Protein AF-0000000085756081 (afdb_homodimer)

Organism: Holothuria leucospilota (NCBI:txid206669)

Secondary structure (DSSP, 8-state):
--EEEEEE-SSSS-EEEEEEETTEEEEEB--TT--HHHHHHHHHHTTEEEEEEEESS--S---S-EEEEEEE--S--SSGGGSEEEETT-S---TT-B-EEEEEEE---/--EEEEEE-SSSS-EEEEEEETTEEEEEB--TT--HHHHHHHHHHTTEEEEEEEESS-SS---S-EEEEEEE--S--SSGGGSEEEEGGGS---TT-B-EEEEEEE---

InterPro domains:
  IPR001190 SRCR domain [PF00530] (9-104)
  IPR001190 SRCR domain [PR00258] (4-20)
  IPR001190 SRCR domain [PR00258] (23-34)
  IPR001190 SRCR domain [PR00258] (39-49)
  IPR001190 SRCR domain [PR00258] (69-83)
  IPR001190 SRCR domain [PR00258] (92-104)
  IPR001190 SRCR domain [PS50287] (4-104)
  IPR001190 SRCR domain [SM00202] (4-104)
  IPR036772 SRCR-like domain superfamily [G3DSA:3.10.250.10] (1-108)
  IPR036772 SRCR-like domain superfamily [SSF56487] (3-106)

Solvent-accessible surface area (backbone atoms only — not comparable to full-atom values): 11139 Å² total; per-residue (Å²): 104,78,44,56,35,35,41,32,36,58,71,65,72,48,20,30,42,34,35,27,51,79,86,35,70,12,25,30,34,15,47,92,52,51,37,57,34,41,24,26,15,48,22,39,51,39,40,20,73,32,44,79,38,50,34,42,54,26,91,57,93,68,61,88,45,53,43,34,28,64,40,49,44,87,43,77,53,74,37,66,85,73,29,52,58,41,64,48,80,76,56,91,59,63,86,65,28,28,20,16,28,23,68,39,59,72,57,81,123,104,79,46,57,36,33,41,32,36,59,70,63,73,47,19,29,40,34,36,28,51,82,87,36,69,13,26,30,34,13,44,93,56,52,37,56,35,40,23,26,15,48,21,40,51,36,40,20,72,32,42,80,38,50,33,40,54,25,91,54,93,66,60,87,45,53,44,34,29,64,41,49,44,86,42,78,54,74,37,65,86,74,29,52,57,42,65,48,81,76,58,90,59,62,86,64,28,27,21,16,30,23,66,38,60,73,57,81,123

pLDDT: mean 87.46, std 11.76, range [46.91, 98.56]

Radius of gyration: 16.76 Å; Cα contacts (8 Å, |Δi|>4): 614; chains: 2; bounding box: 32×49×40 Å

Sequence (218 aa):
MQGIRLTTGTTGSSSLVEILYDNQWGTVCGDDEWDIEDARVVCHQLGYHNATNSYQNAPIQGPDFVSMSNVQCHGNETSISSCKHERFQEGNCPIENNAGVTCEGKVMHMQGIRLTTGTTGSSSLVEILYDNQWGTVCGDDEWDIEDARVVCHQLGYHNATNSYQNAPIQGPDFVSMSNVQCHGNETSISSCKHERFQEGNCPIENNAGVTCEGKVMH

Structure (mmCIF, N/CA/C/O backbone):
data_AF-0000000085756081-model_v1
#
loop_
_entity.id
_entity.type
_entity.pdbx_description
1 polymer 'Galectin-3-binding protein'
#
loop_
_atom_site.group_PDB
_atom_site.id
_atom_site.type_symbol
_atom_site.label_atom_id
_atom_site.label_alt_id
_atom_site.label_comp_id
_atom_site.label_asym_id
_atom_site.label_entity_id
_atom_site.label_seq_id
_atom_site.pdbx_PDB_ins_code
_atom_site.Cartn_x
_atom_site.Cartn_y
_atom_site.Cartn_z
_atom_site.occupancy
_atom_site.B_iso_or_equiv
_atom_site.auth_seq_id
_atom_site.auth_comp_id
_atom_site.auth_asym_id
_atom_site.auth_atom_id
_atom_site.pdbx_PDB_model_num
ATOM 1 N N . MET A 1 1 ? -15.523 12.875 -1.095 1 58.59 1 MET A N 1
ATOM 2 C CA . MET A 1 1 ? -15.242 11.773 -0.186 1 58.59 1 MET A CA 1
ATOM 3 C C . MET A 1 1 ? -13.75 11.703 0.137 1 58.59 1 MET A C 1
ATOM 5 O O . MET A 1 1 ? -12.906 11.961 -0.728 1 58.59 1 MET A O 1
ATOM 9 N N . GLN A 1 2 ? -13.359 11.75 1.405 1 79.88 2 GLN A N 1
ATOM 10 C CA . GLN A 1 2 ? -11.969 11.734 1.846 1 79.88 2 GLN A CA 1
ATOM 11 C C . GLN A 1 2 ? -11.547 10.344 2.293 1 79.88 2 GLN A C 1
ATOM 13 O O . GLN A 1 2 ? -12.32 9.625 2.934 1 79.88 2 GLN A O 1
ATOM 18 N N . GLY A 1 3 ? -10.602 9.891 1.671 1 90.25 3 GLY A N 1
ATOM 19 C CA . GLY A 1 3 ? -10.031 8.609 2.061 1 90.25 3 GLY A CA 1
ATOM 20 C C . GLY A 1 3 ? -8.539 8.688 2.355 1 90.25 3 GLY A C 1
ATOM 21 O O . GLY A 1 3 ? -7.902 9.703 2.078 1 90.25 3 GLY A O 1
ATOM 22 N N . ILE A 1 4 ? -8.094 7.762 3.064 1 94.25 4 ILE A N 1
ATOM 23 C CA . ILE A 1 4 ? -6.664 7.672 3.354 1 94.25 4 ILE A CA 1
ATOM 24 C C . ILE A 1 4 ? -6.188 6.234 3.152 1 94.25 4 ILE A C 1
ATOM 26 O O . ILE A 1 4 ? -6.918 5.285 3.447 1 94.25 4 ILE A O 1
ATOM 30 N N . ARG A 1 5 ? -4.945 6.125 2.643 1 94.12 5 ARG A N 1
ATOM 31 C CA . ARG A 1 5 ? -4.324 4.812 2.512 1 94.12 5 ARG A CA 1
ATOM 32 C C . ARG A 1 5 ? -2.803 4.914 2.562 1 94.12 5 ARG A C 1
ATOM 34 O O . ARG A 1 5 ? -2.246 6.008 2.438 1 94.12 5 ARG A O 1
ATOM 41 N N . LEU A 1 6 ? -2.242 3.75 2.855 1 93.94 6 LEU A N 1
ATOM 42 C CA . LEU A 1 6 ? -0.788 3.637 2.863 1 93.94 6 LEU A CA 1
ATOM 43 C C . LEU A 1 6 ? -0.311 2.707 1.751 1 93.94 6 LEU A C 1
ATOM 45 O O . LEU A 1 6 ? -0.896 1.644 1.531 1 93.94 6 LEU A O 1
ATOM 49 N N . THR A 1 7 ? 0.66 3.188 1.076 1 93.5 7 THR A N 1
ATOM 50 C CA . THR A 1 7 ? 1.305 2.344 0.077 1 93.5 7 THR A CA 1
ATOM 51 C C . THR A 1 7 ? 2.715 1.962 0.52 1 93.5 7 THR A C 1
ATOM 53 O O . THR A 1 7 ? 3.531 2.832 0.825 1 93.5 7 THR A O 1
ATOM 56 N N . THR A 1 8 ? 2.979 0.626 0.577 1 92.62 8 THR A N 1
ATOM 57 C CA . THR A 1 8 ? 4.25 0.076 1.034 1 92.62 8 THR A CA 1
ATOM 58 C C . THR A 1 8 ? 4.945 -0.686 -0.091 1 92.62 8 THR A C 1
ATOM 60 O O . THR A 1 8 ? 4.328 -1.521 -0.756 1 92.62 8 THR A O 1
ATOM 63 N N . GLY A 1 9 ? 6.203 -0.366 -0.306 1 90.75 9 GLY A N 1
ATOM 64 C CA . GLY A 1 9 ? 6.988 -1.026 -1.338 1 90.75 9 GLY A CA 1
ATOM 65 C C . GLY A 1 9 ? 8.094 -1.901 -0.778 1 90.75 9 GLY A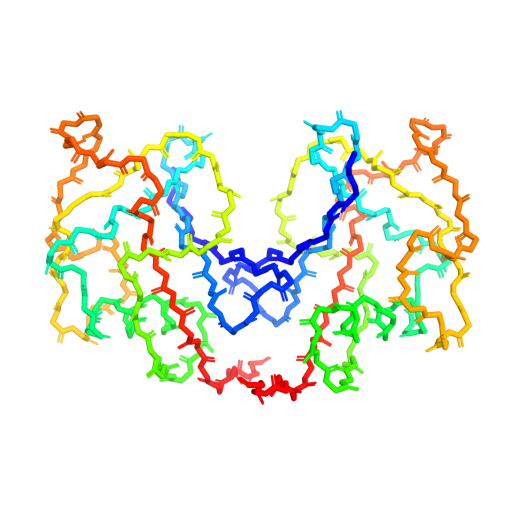 C 1
ATOM 66 O O . GLY A 1 9 ? 7.988 -2.408 0.34 1 90.75 9 GLY A O 1
ATOM 67 N N . THR A 1 10 ? 9.062 -2.162 -1.701 1 84.5 10 THR A N 1
ATOM 68 C CA . THR A 1 10 ? 10.109 -3.131 -1.383 1 84.5 10 THR A CA 1
ATOM 69 C C . THR A 1 10 ? 11.156 -2.51 -0.469 1 84.5 10 THR A C 1
ATOM 71 O O . THR A 1 10 ? 11.914 -3.225 0.196 1 84.5 10 THR A O 1
ATOM 74 N N . THR A 1 11 ? 11.195 -1.283 -0.565 1 71.56 11 THR A N 1
ATOM 75 C CA . THR A 1 11 ? 12.281 -0.658 0.181 1 71.56 11 THR A CA 1
ATOM 76 C C . THR A 1 11 ? 11.812 -0.248 1.575 1 71.56 11 THR A C 1
ATOM 78 O O . THR A 1 11 ? 11.047 0.705 1.723 1 71.56 11 THR A O 1
ATOM 81 N N . GLY A 1 12 ? 12.016 -1.112 2.568 1 64.44 12 GLY A N 1
ATOM 82 C CA . GLY A 1 12 ? 11.945 -0.688 3.957 1 64.44 12 GLY A CA 1
ATOM 83 C C . GLY A 1 12 ? 10.555 -0.792 4.547 1 64.44 12 GLY A C 1
ATOM 84 O O . GLY A 1 12 ? 9.719 -1.542 4.043 1 64.44 12 GLY A O 1
ATOM 85 N N . SER A 1 13 ? 10.367 -0.106 5.703 1 72.12 13 SER A N 1
ATOM 86 C CA . SER A 1 13 ? 9.148 -0.158 6.496 1 72.12 13 SER A CA 1
ATOM 87 C C . SER A 1 13 ? 8.336 1.124 6.348 1 72.12 13 SER A C 1
ATOM 89 O O . SER A 1 13 ? 7.293 1.281 6.984 1 72.12 13 SER A O 1
ATOM 91 N N . SER A 1 14 ? 8.883 1.92 5.418 1 86.56 14 SER A N 1
ATOM 92 C CA . SER A 1 14 ? 8.172 3.186 5.262 1 86.56 14 SER A CA 1
ATOM 93 C C . SER A 1 14 ? 7.008 3.051 4.281 1 86.56 14 SER A C 1
ATOM 95 O O . SER A 1 14 ? 7.141 2.396 3.244 1 86.56 14 SER A O 1
ATOM 97 N N . SER A 1 15 ? 5.969 3.602 4.645 1 93.44 15 SER A N 1
ATOM 98 C CA . SER A 1 15 ? 4.789 3.623 3.785 1 93.44 15 SER A CA 1
ATOM 99 C C . SER A 1 15 ? 4.477 5.039 3.314 1 93.44 15 SER A C 1
ATOM 101 O O . SER A 1 15 ? 4.555 5.988 4.094 1 93.44 15 SER A O 1
ATOM 103 N N . LEU A 1 16 ? 4.16 5.168 2.082 1 94.44 16 LEU A N 1
ATOM 104 C CA . LEU A 1 16 ? 3.691 6.43 1.519 1 94.44 16 LEU A CA 1
ATOM 105 C C . LEU A 1 16 ? 2.271 6.738 1.979 1 94.44 16 LEU A C 1
ATOM 107 O O . LEU A 1 16 ? 1.415 5.852 2 1 94.44 16 LEU A O 1
ATOM 111 N N . VAL A 1 17 ? 2.064 7.977 2.328 1 95.12 17 VAL A N 1
ATOM 112 C CA . VAL A 1 17 ? 0.731 8.398 2.746 1 95.12 17 VAL A CA 1
ATOM 113 C C . VAL A 1 17 ? -0.018 9 1.558 1 95.12 17 VAL A C 1
ATOM 115 O O . VAL A 1 17 ? 0.467 9.93 0.917 1 95.12 17 VAL A O 1
ATOM 118 N N . GLU A 1 18 ? -1.216 8.516 1.311 1 93.5 18 GLU A N 1
ATOM 119 C CA . GLU A 1 18 ? -2.053 9.055 0.24 1 93.5 18 GLU A CA 1
ATOM 120 C C . GLU A 1 18 ? -3.445 9.414 0.754 1 93.5 18 GLU A C 1
ATOM 122 O O . GLU A 1 18 ? -3.992 8.719 1.614 1 93.5 18 GLU A O 1
ATOM 127 N N . ILE A 1 19 ? -3.912 10.492 0.136 1 93.38 19 ILE A N 1
ATOM 128 C CA . ILE A 1 19 ? -5.227 10.984 0.522 1 93.38 19 ILE A CA 1
ATOM 129 C C . ILE A 1 19 ? -6.129 11.07 -0.707 1 93.38 19 ILE A C 1
ATOM 131 O O . ILE A 1 19 ? -5.691 11.492 -1.779 1 93.38 19 ILE A O 1
ATOM 135 N N . LEU A 1 20 ? -7.406 10.57 -0.496 1 91.25 20 LEU A N 1
ATOM 136 C CA . LEU A 1 20 ? -8.445 10.742 -1.509 1 91.25 20 LEU A CA 1
ATOM 137 C C . LEU A 1 20 ? -9.242 12.016 -1.261 1 91.25 20 LEU A C 1
ATOM 139 O O . LEU A 1 20 ? -9.844 12.18 -0.198 1 91.25 20 LEU A O 1
ATOM 143 N N . TYR A 1 21 ? -9.133 12.867 -2.184 1 84.31 21 TYR A N 1
ATOM 144 C CA . TYR A 1 21 ? -9.914 14.094 -2.135 1 84.31 21 TYR A CA 1
ATOM 145 C C . TYR A 1 21 ? -10.539 14.398 -3.49 1 84.31 21 TYR A C 1
ATOM 147 O O . TYR A 1 21 ? -9.844 14.461 -4.504 1 84.31 21 TYR A O 1
ATOM 155 N N . ASP A 1 22 ? -11.93 14.531 -3.484 1 84.5 22 ASP A N 1
ATOM 156 C CA . ASP A 1 22 ? -12.68 14.805 -4.707 1 84.5 22 ASP A CA 1
ATOM 157 C C . ASP A 1 22 ? -12.375 13.766 -5.781 1 84.5 22 ASP A C 1
ATOM 159 O O . ASP A 1 22 ? -12.008 14.109 -6.906 1 84.5 22 ASP A O 1
ATOM 163 N N . ASN A 1 23 ? -12.266 12.586 -5.363 1 86.88 23 ASN A N 1
ATOM 164 C CA . ASN A 1 23 ? -12.172 11.406 -6.219 1 86.88 23 ASN A CA 1
ATOM 165 C C . ASN A 1 23 ? -10.789 11.289 -6.848 1 86.88 23 ASN A C 1
ATOM 167 O O . ASN A 1 23 ? -10.633 10.656 -7.895 1 86.88 23 ASN A O 1
ATOM 171 N N . GLN A 1 24 ? -9.898 11.914 -6.32 1 85.62 24 GLN A N 1
ATOM 172 C CA . GLN A 1 24 ? -8.531 11.828 -6.812 1 85.62 24 GLN A CA 1
ATOM 173 C C . GLN A 1 24 ? -7.559 11.508 -5.684 1 85.62 24 GLN A C 1
ATOM 175 O O . GLN A 1 24 ? -7.582 12.148 -4.633 1 85.62 24 GLN A O 1
ATOM 180 N N . TRP A 1 25 ? -6.789 10.445 -5.961 1 90.12 25 TRP A N 1
ATOM 181 C CA . TRP A 1 25 ? -5.746 10.125 -4.988 1 90.12 25 TRP A CA 1
ATOM 182 C C . TRP A 1 25 ? -4.527 11.023 -5.18 1 90.12 25 TRP A C 1
ATOM 184 O O . TRP A 1 25 ? -4.109 11.281 -6.309 1 90.12 25 TRP A O 1
ATOM 194 N N . GLY A 1 26 ? -4.027 11.5 -4.09 1 89.69 26 GLY A N 1
ATOM 195 C CA . GLY A 1 26 ? -2.807 12.289 -4.082 1 89.69 26 GLY A CA 1
ATOM 196 C C . GLY A 1 26 ? -1.94 12.039 -2.861 1 89.69 26 GLY A C 1
ATOM 197 O O . GLY A 1 26 ? -2.355 11.344 -1.933 1 89.69 26 GLY A O 1
ATOM 198 N N . THR A 1 27 ? -0.709 12.648 -2.877 1 92.38 27 THR A N 1
ATOM 199 C CA . THR A 1 27 ? 0.237 12.438 -1.787 1 92.38 27 THR A CA 1
ATOM 200 C C . THR A 1 27 ? 0.165 13.578 -0.781 1 92.38 27 THR A C 1
ATOM 202 O O . THR A 1 27 ? -0.468 14.602 -1.043 1 92.38 27 THR A O 1
ATOM 205 N N . VAL A 1 28 ? 0.709 13.312 0.358 1 93.69 28 VAL A N 1
ATOM 206 C CA . VAL A 1 28 ? 0.97 14.352 1.346 1 93.69 28 VAL A CA 1
ATOM 207 C C . VAL A 1 28 ? 2.43 14.789 1.262 1 93.69 28 VAL A C 1
ATOM 209 O O . VAL A 1 28 ? 3.334 13.953 1.199 1 93.69 28 VAL A O 1
ATOM 212 N N . CYS A 1 29 ? 2.584 16.125 1.229 1 92.69 29 CYS A N 1
ATOM 213 C CA . CYS A 1 29 ? 3.947 16.625 1.112 1 92.69 29 CYS A CA 1
ATOM 214 C C . CYS A 1 29 ? 4.723 16.406 2.402 1 92.69 29 CYS A C 1
ATOM 216 O O . CYS A 1 29 ? 4.258 16.766 3.484 1 92.69 29 CYS A O 1
ATOM 218 N N . GLY A 1 30 ? 5.91 15.766 2.227 1 93.62 30 GLY A N 1
ATOM 219 C CA . GLY A 1 30 ? 6.816 15.609 3.355 1 93.62 30 GLY A CA 1
ATOM 220 C C . GLY A 1 30 ? 7.691 16.828 3.584 1 93.62 30 GLY A C 1
ATOM 221 O O . GLY A 1 30 ? 8.922 16.734 3.559 1 93.62 30 GLY A O 1
ATOM 222 N N . ASP A 1 31 ? 7.117 17.922 3.725 1 91.81 31 ASP A N 1
ATOM 223 C CA . ASP A 1 31 ? 7.863 19.156 3.939 1 91.81 31 ASP A CA 1
ATOM 224 C C . ASP A 1 31 ? 8.367 19.25 5.379 1 91.81 31 ASP A C 1
ATOM 226 O O . ASP A 1 31 ? 8.305 18.281 6.129 1 91.81 31 ASP A O 1
ATOM 230 N N . ASP A 1 32 ? 8.883 20.375 5.789 1 92.12 32 ASP A N 1
ATOM 231 C CA . ASP A 1 32 ? 9.555 20.547 7.074 1 92.12 32 ASP A CA 1
ATOM 232 C C . ASP A 1 32 ? 8.57 20.406 8.234 1 92.12 32 ASP A C 1
ATOM 234 O O . ASP A 1 32 ? 8.969 20.141 9.367 1 92.12 32 ASP A O 1
ATOM 238 N N . GLU A 1 33 ? 7.312 20.531 7.926 1 94.44 33 GLU A N 1
ATOM 239 C CA . GLU A 1 33 ? 6.312 20.484 8.984 1 94.44 33 GLU A CA 1
ATOM 240 C C . GLU A 1 33 ? 5.918 19.047 9.305 1 94.44 33 GLU A C 1
ATOM 242 O O . GLU A 1 33 ? 5.363 18.766 10.367 1 94.44 33 GLU A O 1
ATOM 247 N N . TRP A 1 34 ? 6.188 18.094 8.414 1 96.5 34 TRP A N 1
ATOM 248 C CA . TRP A 1 34 ? 5.805 16.703 8.625 1 96.5 34 TRP A CA 1
ATOM 249 C C . TRP A 1 34 ? 6.625 16.078 9.75 1 96.5 34 TRP A C 1
ATOM 251 O O . TRP A 1 34 ? 7.855 16.047 9.68 1 96.5 34 TRP A O 1
ATOM 261 N N . ASP A 1 35 ? 5.926 15.609 10.781 1 97.94 35 ASP A N 1
ATOM 262 C CA . ASP A 1 35 ? 6.629 15.047 11.93 1 97.94 35 ASP A CA 1
ATOM 263 C C . ASP A 1 35 ? 5.859 13.867 12.523 1 97.94 35 ASP A C 1
ATOM 265 O O . ASP A 1 35 ? 4.914 13.367 11.914 1 97.94 35 ASP A O 1
ATOM 269 N N . ILE A 1 36 ? 6.328 13.43 13.68 1 98.38 36 ILE A N 1
ATOM 270 C CA . ILE A 1 36 ? 5.836 12.188 14.266 1 98.38 36 ILE A CA 1
ATOM 271 C C . ILE A 1 36 ? 4.391 12.367 14.727 1 98.38 36 ILE A C 1
ATOM 273 O O . ILE A 1 36 ? 3.611 11.414 14.727 1 98.38 36 ILE A O 1
ATOM 277 N N . GLU A 1 37 ? 3.959 13.555 15.094 1 98.56 37 GLU A N 1
ATOM 278 C CA . GLU A 1 37 ? 2.572 13.789 15.492 1 98.56 37 GLU A CA 1
ATOM 279 C C . GLU A 1 37 ? 1.624 13.594 14.312 1 98.56 37 GLU A C 1
ATOM 281 O O . GLU A 1 37 ? 0.522 13.07 14.469 1 98.56 37 GLU A O 1
ATOM 286 N N . ASP A 1 38 ? 2.053 14.047 13.164 1 98.44 38 ASP A N 1
ATOM 287 C CA . ASP A 1 38 ? 1.276 13.82 11.945 1 98.44 38 ASP A CA 1
ATOM 288 C C . ASP A 1 38 ? 1.147 12.328 11.648 1 98.44 38 ASP A C 1
ATOM 290 O O . ASP A 1 38 ? 0.05 11.836 11.375 1 98.44 38 ASP A O 1
ATOM 294 N N . ALA A 1 39 ? 2.318 11.688 11.742 1 98 39 ALA A N 1
ATOM 295 C CA . ALA A 1 39 ? 2.342 10.242 11.492 1 98 39 ALA A CA 1
ATOM 296 C C . ALA A 1 39 ? 1.415 9.508 12.461 1 98 39 ALA A C 1
ATOM 298 O O . ALA A 1 39 ? 0.723 8.562 12.062 1 98 39 ALA A O 1
ATOM 299 N N . ARG A 1 40 ? 1.381 9.906 13.656 1 97.81 40 ARG A N 1
ATOM 300 C CA . ARG A 1 40 ? 0.538 9.266 14.664 1 97.81 40 ARG A CA 1
ATOM 301 C C . ARG A 1 40 ? -0.936 9.359 14.281 1 97.81 40 ARG A C 1
ATOM 303 O O . ARG A 1 40 ? -1.678 8.383 14.406 1 97.81 40 ARG A O 1
ATOM 310 N N . VAL A 1 41 ? -1.37 10.5 13.844 1 97.88 41 VAL A N 1
ATOM 311 C CA . VAL A 1 41 ? -2.762 10.68 13.445 1 97.88 41 VAL A CA 1
ATOM 312 C C . VAL A 1 41 ? -3.088 9.766 12.266 1 97.88 41 VAL A C 1
ATOM 314 O O . VAL A 1 41 ? -4.129 9.102 12.258 1 97.88 41 VAL A O 1
ATOM 317 N N . VAL A 1 42 ? -2.201 9.688 11.312 1 96.94 42 VAL A N 1
ATOM 318 C CA . VAL A 1 42 ? -2.395 8.828 10.141 1 96.94 42 VAL A CA 1
ATOM 319 C C . VAL A 1 42 ? -2.521 7.375 10.586 1 96.94 42 VAL A C 1
ATOM 321 O O . VAL A 1 42 ? -3.451 6.672 10.18 1 96.94 42 VAL A O 1
ATOM 324 N N . CYS A 1 43 ? -1.558 6.93 11.375 1 95.31 43 CYS A N 1
ATOM 325 C CA . CYS A 1 43 ? -1.548 5.535 11.812 1 95.31 43 CYS A CA 1
ATOM 326 C C . CYS A 1 43 ? -2.789 5.211 12.633 1 95.31 43 CYS A C 1
ATOM 328 O O . CYS A 1 43 ? -3.426 4.18 12.422 1 95.31 43 CYS A O 1
ATOM 330 N N . HIS A 1 44 ? -3.182 6.074 13.539 1 95.06 44 HIS A N 1
ATOM 331 C CA . HIS A 1 44 ? -4.406 5.863 14.305 1 95.06 44 HIS A CA 1
ATOM 332 C C . HIS A 1 44 ? -5.625 5.809 13.391 1 95.06 44 HIS A C 1
ATOM 334 O O . HIS A 1 44 ? -6.496 4.953 13.562 1 95.06 44 HIS A O 1
ATOM 340 N N . GLN A 1 45 ? -5.695 6.738 12.523 1 94.38 45 GLN A N 1
ATOM 341 C CA . GLN A 1 45 ? -6.812 6.809 11.594 1 94.38 45 GLN A CA 1
ATOM 342 C C . GLN A 1 45 ? -6.965 5.5 10.82 1 94.38 45 GLN A C 1
ATOM 344 O O . GLN A 1 45 ? -8.078 5.102 10.477 1 94.38 45 GLN A O 1
ATOM 349 N N . LEU A 1 46 ? -5.891 4.844 10.633 1 93.44 46 LEU A N 1
ATOM 350 C CA . LEU A 1 46 ? -5.898 3.621 9.836 1 93.44 46 LEU A CA 1
ATOM 351 C C . LEU A 1 46 ? -5.957 2.389 10.734 1 93.44 46 LEU A C 1
ATOM 353 O O . LEU A 1 46 ? -5.836 1.26 10.25 1 93.44 46 LEU A O 1
ATOM 357 N N . GLY A 1 47 ? -6.062 2.592 12.031 1 91.25 47 GLY A N 1
ATOM 358 C CA . GLY A 1 47 ? -6.348 1.483 12.93 1 91.25 47 GLY A CA 1
ATOM 359 C C . GLY A 1 47 ? -5.105 0.916 13.594 1 91.25 47 GLY A C 1
ATOM 360 O O . GLY A 1 47 ? -5.129 -0.204 14.109 1 91.25 47 GLY A O 1
ATOM 361 N N . TYR A 1 48 ? -4.059 1.578 13.531 1 91.19 48 TYR A N 1
ATOM 362 C CA . TYR A 1 48 ? -2.848 1.174 14.234 1 91.19 48 TYR A CA 1
ATOM 363 C C . TYR A 1 48 ? -2.758 1.853 15.594 1 91.19 48 TYR A C 1
ATOM 365 O O . TYR A 1 48 ? -3.328 2.928 15.805 1 91.19 48 TYR A O 1
ATOM 373 N N . HIS A 1 49 ? -2.025 1.233 16.438 1 92 49 HIS A N 1
ATOM 374 C CA . HIS A 1 49 ? -1.884 1.764 17.781 1 92 49 HIS A CA 1
ATOM 375 C C . HIS A 1 49 ? -1.001 3.008 17.797 1 92 49 HIS A C 1
ATOM 377 O O . HIS A 1 49 ? -1.24 3.936 18.578 1 92 49 HIS A O 1
ATOM 383 N N . ASN A 1 50 ? 0.032 2.863 17 1 94 50 ASN A N 1
ATOM 384 C CA . ASN A 1 50 ? 1.01 3.943 17.062 1 94 50 ASN A CA 1
ATOM 385 C C . ASN A 1 50 ? 1.818 4.051 15.781 1 94 50 ASN A C 1
ATOM 387 O O . ASN A 1 50 ? 1.791 3.143 14.945 1 94 50 ASN A O 1
ATOM 391 N N . ALA A 1 51 ? 2.48 5.223 15.617 1 95.38 51 ALA A N 1
ATOM 392 C CA . ALA A 1 51 ? 3.516 5.402 14.602 1 95.38 51 ALA A CA 1
ATOM 393 C C . ALA A 1 51 ? 4.91 5.297 15.219 1 95.38 51 ALA A C 1
ATOM 395 O O . ALA A 1 51 ? 5.16 5.824 16.297 1 95.38 51 ALA A O 1
ATOM 396 N N . THR A 1 52 ? 5.742 4.598 14.5 1 94.81 52 THR A N 1
ATOM 397 C CA . THR A 1 52 ? 7.105 4.488 15.016 1 94.81 52 THR A CA 1
ATOM 398 C C . THR A 1 52 ? 8.023 5.5 14.328 1 94.81 52 THR A C 1
ATOM 400 O O . THR A 1 52 ? 9.047 5.898 14.883 1 94.81 52 THR A O 1
ATOM 403 N N . ASN A 1 53 ? 7.699 5.859 13.141 1 95.44 53 ASN A N 1
ATOM 404 C CA . ASN A 1 53 ? 8.531 6.816 12.422 1 95.44 53 ASN A CA 1
ATOM 405 C C . ASN A 1 53 ? 7.703 7.668 11.461 1 95.44 53 ASN A C 1
ATOM 407 O O . ASN A 1 53 ? 6.621 7.258 11.039 1 95.44 53 ASN A O 1
ATOM 411 N N . SER A 1 54 ? 8.266 8.836 11.188 1 96.69 54 SER A N 1
ATOM 412 C CA . SER A 1 54 ? 7.824 9.703 10.109 1 96.69 54 SER A CA 1
ATOM 413 C C . SER A 1 54 ? 8.961 10 9.133 1 96.69 54 SER A C 1
ATOM 415 O O . SER A 1 54 ? 10.125 10.109 9.547 1 96.69 54 SER A O 1
ATOM 417 N N . TYR A 1 55 ? 8.57 10.125 7.832 1 93.88 55 TYR A N 1
ATOM 418 C CA . TYR A 1 55 ? 9.57 10.391 6.801 1 93.88 55 TYR A CA 1
ATOM 419 C C . TYR A 1 55 ? 9.156 11.57 5.934 1 93.88 55 TYR A C 1
ATOM 421 O O . TYR A 1 55 ? 8.008 11.664 5.504 1 93.88 55 TYR A O 1
ATOM 429 N N . GLN A 1 56 ? 10.109 12.445 5.656 1 93.12 56 GLN A N 1
ATOM 430 C CA . GLN A 1 56 ? 9.844 13.578 4.77 1 93.12 56 GLN A CA 1
ATOM 431 C C . GLN A 1 56 ? 10.164 13.227 3.32 1 93.12 56 GLN A C 1
ATOM 433 O O . GLN A 1 56 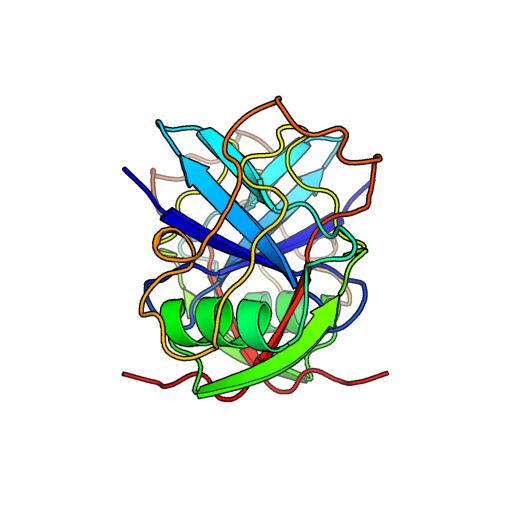? 9.93 14.023 2.414 1 93.12 56 GLN A O 1
ATOM 438 N N . ASN A 1 57 ? 10.656 12.023 3.107 1 89.5 57 ASN A N 1
ATOM 439 C CA . ASN A 1 57 ? 10.992 11.516 1.782 1 89.5 57 ASN A CA 1
ATOM 440 C C . ASN A 1 57 ? 10.734 10.008 1.682 1 89.5 57 ASN A C 1
ATOM 442 O O . ASN A 1 57 ? 11.68 9.219 1.634 1 89.5 57 ASN A O 1
ATOM 446 N N . ALA A 1 58 ? 9.492 9.68 1.507 1 85.75 58 ALA A N 1
ATOM 447 C CA . ALA A 1 58 ? 9.172 8.266 1.323 1 85.75 58 ALA A CA 1
ATOM 448 C C . ALA A 1 58 ? 9.656 7.766 -0.035 1 85.75 58 ALA A C 1
ATOM 450 O O . ALA A 1 58 ? 9.391 8.391 -1.064 1 85.75 58 ALA A O 1
ATOM 451 N N . PRO A 1 59 ? 10.352 6.707 -0.016 1 77.12 59 PRO A N 1
ATOM 452 C CA . PRO A 1 59 ? 10.945 6.207 -1.258 1 77.12 59 PRO A CA 1
ATOM 453 C C . PRO A 1 59 ? 9.945 5.434 -2.117 1 77.12 59 PRO A C 1
ATOM 455 O O . PRO A 1 59 ? 10.25 4.336 -2.59 1 77.12 59 PRO A O 1
ATOM 458 N N . ILE A 1 60 ? 8.781 5.684 -2.191 1 80.38 60 ILE A N 1
ATOM 459 C CA . ILE A 1 60 ? 7.781 5 -3 1 80.38 60 ILE A CA 1
ATOM 460 C C . ILE A 1 60 ? 7.141 5.984 -3.977 1 80.38 60 ILE A C 1
ATOM 462 O O . ILE A 1 60 ? 6.82 7.117 -3.604 1 80.38 60 ILE A O 1
ATOM 466 N N . GLN A 1 61 ? 7.113 5.555 -5.191 1 75.75 61 GLN A N 1
ATOM 467 C CA . GLN A 1 61 ? 6.473 6.41 -6.188 1 75.75 61 GLN A CA 1
ATOM 468 C C . GLN A 1 61 ? 4.953 6.371 -6.051 1 75.75 61 GLN A C 1
ATOM 470 O O . GLN A 1 61 ? 4.363 5.297 -5.918 1 75.75 61 GLN A O 1
ATOM 475 N N . GLY A 1 62 ? 4.367 7.453 -5.828 1 77.94 62 GLY A N 1
ATOM 476 C CA . GLY A 1 62 ? 2.924 7.613 -5.797 1 77.94 62 GLY A CA 1
ATOM 477 C C . GLY A 1 62 ? 2.4 8.547 -6.875 1 77.94 62 GLY A C 1
ATOM 478 O O . GLY A 1 62 ? 3.104 8.836 -7.844 1 77.94 62 GLY A O 1
ATOM 479 N N . PRO A 1 63 ? 1.132 8.742 -6.832 1 77.88 63 PRO A N 1
ATOM 480 C CA . PRO A 1 63 ? 0.588 9.688 -7.805 1 77.88 63 PRO A CA 1
ATOM 481 C C . PRO A 1 63 ? 1.352 11.016 -7.832 1 77.88 63 PRO A C 1
ATOM 483 O O . PRO A 1 63 ? 1.929 11.414 -6.816 1 77.88 63 PRO A O 1
ATOM 486 N N . ASP A 1 64 ? 1.328 11.672 -8.898 1 74.94 64 ASP A N 1
ATOM 487 C CA . ASP A 1 64 ? 2.059 12.922 -9.078 1 74.94 64 ASP A CA 1
ATOM 488 C C . ASP A 1 64 ? 1.368 14.07 -8.344 1 74.94 64 ASP A C 1
ATOM 490 O O . ASP A 1 64 ? 2.016 15.047 -7.969 1 74.94 64 ASP A O 1
ATOM 494 N N . PHE A 1 65 ? 0.157 13.914 -8.156 1 83.06 65 PHE A N 1
ATOM 495 C CA . PHE A 1 65 ? -0.623 14.977 -7.539 1 83.06 65 PHE A CA 1
ATOM 496 C C . PHE A 1 65 ? -0.405 15.008 -6.031 1 83.06 65 PHE A C 1
ATOM 498 O O . PHE A 1 65 ? -0.369 13.961 -5.383 1 83.06 65 PHE A O 1
ATOM 505 N N . VAL A 1 66 ? -0.15 16.297 -5.508 1 88.25 66 VAL A N 1
ATOM 506 C CA . VAL A 1 66 ? -0.018 16.484 -4.066 1 88.25 66 VAL A CA 1
ATOM 507 C 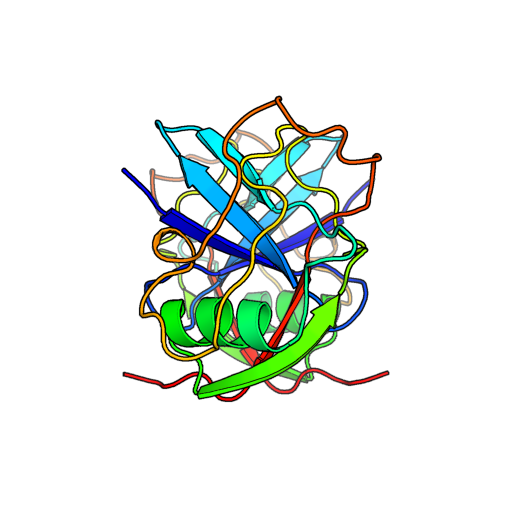C . VAL A 1 66 ? -1.337 17 -3.49 1 88.25 66 VAL A C 1
ATOM 509 O O . VAL A 1 66 ? -1.84 18.047 -3.902 1 88.25 66 VAL A O 1
ATOM 512 N N . SER A 1 67 ? -1.838 16.375 -2.545 1 89.56 67 SER A N 1
ATOM 513 C CA . SER A 1 67 ? -3.15 16.688 -1.994 1 89.56 67 SER A CA 1
ATOM 514 C C . SER A 1 67 ? -3.037 17.625 -0.803 1 89.56 67 SER A C 1
ATOM 516 O O . SER A 1 67 ? -3.912 18.469 -0.583 1 89.56 67 SER A O 1
ATOM 518 N N . MET A 1 68 ? -2.014 17.406 0.016 1 91.62 68 MET A N 1
ATOM 519 C CA . MET A 1 68 ? -1.875 18.188 1.24 1 91.62 68 MET A CA 1
ATOM 520 C C . MET A 1 68 ? -0.425 18.609 1.456 1 91.62 68 MET A C 1
ATOM 522 O O . MET A 1 68 ? 0.498 17.859 1.134 1 91.62 68 MET A O 1
ATOM 526 N N . SER A 1 69 ? -0.311 19.766 2.016 1 92.44 69 SER A N 1
ATOM 527 C CA . SER A 1 69 ? 0.993 20.266 2.426 1 92.44 69 SER A CA 1
ATOM 528 C C . SER A 1 69 ? 0.899 21.016 3.75 1 92.44 69 SER A C 1
ATOM 530 O O . SER A 1 69 ? -0.199 21.312 4.227 1 92.44 69 SER A O 1
ATOM 532 N N . ASN A 1 70 ? 2.113 21.203 4.34 1 93.38 70 ASN A N 1
ATOM 533 C CA . ASN A 1 70 ? 2.213 21.953 5.594 1 93.38 70 ASN A CA 1
ATOM 534 C C . ASN A 1 70 ? 1.263 21.391 6.648 1 93.38 70 ASN A C 1
ATOM 536 O O . ASN A 1 70 ? 0.529 22.141 7.289 1 93.38 70 ASN A O 1
ATOM 540 N N . VAL A 1 71 ? 1.218 20.109 6.691 1 95.44 71 VAL A N 1
ATOM 541 C CA . VAL A 1 71 ? 0.353 19.453 7.664 1 95.44 71 VAL A CA 1
ATOM 542 C C . VAL A 1 71 ? 0.956 19.562 9.062 1 95.44 71 VAL A C 1
ATOM 544 O O . VAL A 1 71 ? 2.148 19.328 9.25 1 95.44 71 VAL A O 1
ATOM 547 N N . GLN A 1 72 ? 0.144 19.969 9.969 1 97.81 72 GLN A N 1
ATOM 548 C CA . GLN A 1 72 ? 0.539 20.125 11.367 1 97.81 72 GLN A CA 1
ATOM 549 C C . GLN A 1 72 ? -0.528 19.562 12.305 1 97.81 72 GLN A C 1
ATOM 551 O O . GLN A 1 72 ? -1.505 20.25 12.617 1 97.81 72 GLN A O 1
ATOM 556 N N . CYS A 1 73 ? -0.27 18.422 12.766 1 98.5 73 CYS A N 1
ATOM 557 C CA . CYS A 1 73 ? -1.164 17.828 13.75 1 98.5 73 CYS A CA 1
ATOM 558 C C . CYS A 1 73 ? -0.607 17.984 15.156 1 98.5 73 CYS A C 1
ATOM 560 O O . CYS A 1 73 ? 0.599 18.156 15.336 1 98.5 73 CYS A O 1
ATOM 562 N N . HIS A 1 74 ? -1.417 17.812 16.141 1 97.44 74 HIS A N 1
ATOM 563 C CA . HIS A 1 74 ? -1.017 17.781 17.547 1 97.44 74 HIS A CA 1
ATOM 564 C C . HIS A 1 74 ? -0.875 16.344 18.031 1 97.44 74 HIS A C 1
ATOM 566 O O . HIS A 1 74 ? -0.331 16.109 19.109 1 97.44 74 HIS A O 1
ATOM 572 N N . GLY A 1 75 ? -1.393 15.477 17.328 1 96.25 75 GLY A N 1
ATOM 573 C CA . GLY A 1 75 ? -1.238 14.078 17.672 1 96.25 75 GLY A CA 1
ATOM 574 C C . GLY A 1 75 ? -2.514 13.453 18.203 1 96.25 75 GLY A C 1
ATOM 575 O O . GLY A 1 75 ? -2.623 12.227 18.297 1 96.25 75 GLY A O 1
ATOM 576 N N . ASN A 1 76 ? -3.584 14.273 18.484 1 95.12 76 ASN A N 1
ATOM 577 C CA . ASN A 1 76 ? -4.812 13.75 19.062 1 95.12 76 ASN A CA 1
ATOM 578 C C . ASN A 1 76 ? -5.996 13.891 18.125 1 95.12 76 ASN A C 1
ATOM 580 O O . ASN A 1 76 ? -7.125 13.547 18.469 1 95.12 76 ASN A O 1
ATOM 584 N N . GLU A 1 77 ? -5.793 14.375 16.938 1 97.44 77 GLU A N 1
ATOM 585 C CA . GLU A 1 77 ? -6.863 14.445 15.945 1 97.44 77 GLU A CA 1
ATOM 586 C C . GLU A 1 77 ? -7.305 13.055 15.508 1 97.44 77 GLU A C 1
ATOM 588 O O . GLU A 1 77 ? -6.523 12.102 15.562 1 97.44 77 GLU A O 1
ATOM 593 N N . THR A 1 78 ? -8.555 12.984 15 1 95.5 78 THR A N 1
ATOM 594 C CA . THR A 1 78 ? -9.109 11.695 14.602 1 95.5 78 THR A CA 1
ATOM 595 C C . THR A 1 78 ? -8.789 11.391 13.141 1 95.5 78 THR A C 1
ATOM 597 O O . THR A 1 78 ? -8.883 10.25 12.703 1 95.5 78 THR A O 1
ATOM 600 N N . SER A 1 79 ? -8.523 12.492 12.469 1 96.25 79 SER A N 1
ATOM 601 C CA . SER A 1 79 ? -8.219 12.352 11.047 1 96.25 79 SER A CA 1
ATOM 602 C C . SER A 1 79 ? -7.195 13.391 10.602 1 96.25 79 SER A C 1
ATOM 604 O O . SER A 1 79 ? -7.133 14.484 11.156 1 96.25 79 SER A O 1
ATOM 606 N N . ILE A 1 80 ? -6.43 13.031 9.57 1 96.38 80 ILE A N 1
ATOM 607 C CA . ILE A 1 80 ? -5.41 13.938 9.047 1 96.38 80 ILE A CA 1
ATOM 608 C C . ILE A 1 80 ? -6.074 15.18 8.453 1 96.38 80 ILE A C 1
ATOM 610 O O . ILE A 1 80 ? -5.496 16.266 8.477 1 96.38 80 ILE A O 1
ATOM 614 N N . SER A 1 81 ? -7.266 15.031 7.961 1 93.94 81 SER A N 1
ATOM 615 C CA . SER A 1 81 ? -7.973 16.156 7.352 1 93.94 81 SER A CA 1
ATOM 616 C C . SER A 1 81 ? -8.391 17.188 8.398 1 93.94 81 SER A C 1
ATOM 618 O O . SER A 1 81 ? -8.766 18.312 8.062 1 93.94 81 SER A O 1
ATOM 620 N N . SER A 1 82 ? -8.375 16.797 9.609 1 96.12 82 SER A N 1
ATOM 621 C CA . SER A 1 82 ? -8.727 17.688 10.703 1 96.12 82 SER A CA 1
ATOM 622 C C . SER A 1 82 ? -7.516 18.469 11.188 1 96.12 82 SER A C 1
ATOM 624 O O . SER A 1 82 ? -7.648 19.375 12.016 1 96.12 82 SER A O 1
ATOM 626 N N . CYS A 1 83 ? -6.406 18.125 10.727 1 97 83 CYS A N 1
ATOM 627 C CA . CYS A 1 83 ? -5.199 18.859 11.086 1 97 83 CYS A CA 1
ATOM 628 C C . CYS A 1 83 ? -5.047 20.125 10.234 1 97 83 CYS A C 1
ATOM 630 O O . CYS A 1 83 ? -5.59 20.188 9.133 1 97 83 CYS A O 1
ATOM 632 N N . LYS A 1 84 ? -4.309 21.109 10.812 1 96.38 84 LYS A N 1
ATOM 633 C CA . LYS A 1 84 ? -3.932 22.25 9.969 1 96.38 84 LYS A CA 1
ATOM 634 C C . LYS A 1 84 ? -3.172 21.781 8.727 1 96.38 84 LYS A C 1
ATOM 636 O O . LYS A 1 84 ? -2.281 20.938 8.82 1 96.38 84 LYS A O 1
ATOM 641 N N . HIS A 1 85 ? -3.609 22.25 7.664 1 94.12 85 HIS A N 1
ATOM 642 C CA . HIS A 1 85 ? -2.93 21.906 6.422 1 94.12 85 HIS A CA 1
ATOM 643 C C . HIS A 1 85 ? -3.293 22.875 5.305 1 94.12 85 HIS A C 1
ATOM 645 O O . HIS A 1 85 ? -4.227 23.672 5.453 1 94.12 85 HIS A O 1
ATOM 651 N N . GLU A 1 86 ? -2.451 22.828 4.293 1 90.56 86 GLU A N 1
ATOM 652 C CA . GLU A 1 86 ? -2.787 23.516 3.047 1 90.56 86 GLU A CA 1
ATOM 653 C C . GLU A 1 86 ? -3.234 22.516 1.979 1 90.56 86 GLU A C 1
ATOM 655 O O . GLU A 1 86 ? -2.682 21.422 1.877 1 90.56 86 GLU A O 1
ATOM 660 N N . ARG A 1 87 ? -4.332 22.875 1.47 1 79 87 ARG A N 1
ATOM 661 C CA . ARG A 1 87 ? -4.863 21.984 0.451 1 79 87 ARG A CA 1
ATOM 662 C C . ARG A 1 87 ? -4.305 22.312 -0.926 1 79 87 ARG A C 1
ATOM 664 O O . ARG A 1 87 ? -3.889 23.453 -1.171 1 79 87 ARG A O 1
ATOM 671 N N . PHE A 1 88 ? -4.422 21.578 -1.775 1 63.19 88 PHE A N 1
ATOM 672 C CA . PHE A 1 88 ? -4.305 21.625 -3.227 1 63.19 88 PHE A CA 1
ATOM 673 C C . PHE A 1 88 ? -3.064 22.406 -3.641 1 63.19 88 PHE A C 1
ATOM 675 O O . PHE A 1 88 ? -2.559 23.234 -2.873 1 63.19 88 PHE A O 1
ATOM 682 N N . GLN A 1 89 ? -2.416 22.156 -4.926 1 58.16 89 GLN A N 1
ATOM 683 C CA . GLN A 1 89 ? -1.392 22.719 -5.801 1 58.16 89 GLN A CA 1
ATOM 684 C C . GLN A 1 89 ? -0.733 23.938 -5.168 1 58.16 89 GLN A C 1
ATOM 686 O O . GLN A 1 89 ? 0.169 24.531 -5.758 1 58.16 89 GLN A O 1
ATOM 691 N N . GLU A 1 90 ? -1.318 24.375 -4.145 1 53.06 90 GLU A N 1
ATOM 692 C CA . GLU A 1 90 ? -0.703 25.656 -3.812 1 53.06 90 GLU A CA 1
ATOM 693 C C . GLU A 1 90 ? 0.607 25.469 -3.055 1 53.06 90 GLU A C 1
ATOM 695 O O . GLU A 1 90 ? 1.431 26.375 -2.98 1 53.06 90 GLU A O 1
ATOM 700 N N . GLY A 1 91 ? 1.165 24.328 -3.018 1 57.75 91 GLY A N 1
ATOM 701 C CA . GLY A 1 91 ? 2.443 24.219 -2.336 1 57.75 91 GLY A CA 1
ATOM 702 C C . GLY A 1 91 ? 3.459 23.391 -3.111 1 57.75 91 GLY A C 1
ATOM 703 O O . GLY A 1 91 ? 3.088 22.562 -3.941 1 57.75 91 GLY A O 1
ATOM 704 N N . ASN A 1 92 ? 4.555 24.141 -3.457 1 63.38 92 ASN A N 1
ATOM 705 C CA . ASN A 1 92 ? 5.758 23.609 -4.098 1 63.38 92 ASN A CA 1
ATOM 706 C C . ASN A 1 92 ? 6.301 22.391 -3.359 1 63.38 92 ASN A C 1
ATOM 708 O O . ASN A 1 92 ? 6.762 22.5 -2.223 1 63.38 92 ASN A O 1
ATOM 712 N N . CYS A 1 93 ? 5.555 21.172 -3.545 1 78.31 93 CYS A N 1
ATOM 713 C CA . CYS A 1 93 ? 6.258 20.016 -3.02 1 78.31 93 CYS A CA 1
ATOM 714 C C . CYS A 1 93 ? 7.301 19.516 -4.012 1 78.31 93 CYS A C 1
ATOM 716 O O . CYS A 1 93 ? 6.98 19.25 -5.172 1 78.31 93 CYS A O 1
ATOM 718 N N . PRO A 1 94 ? 8.625 19.781 -3.424 1 69.94 94 PRO A N 1
ATOM 719 C CA . PRO A 1 94 ? 9.609 19.203 -4.336 1 69.94 94 PRO A CA 1
ATOM 720 C C . PRO A 1 94 ? 9.305 17.75 -4.684 1 69.94 94 PRO A C 1
ATOM 722 O O . PRO A 1 94 ? 8.656 17.047 -3.902 1 69.94 94 PRO A O 1
ATOM 725 N N . ILE A 1 95 ? 9.734 17.297 -5.742 1 64 95 ILE A N 1
ATOM 726 C CA . ILE A 1 95 ? 9.555 15.945 -6.262 1 64 95 ILE A CA 1
ATOM 727 C C . ILE A 1 95 ? 10.188 14.938 -5.301 1 64 95 ILE A C 1
ATOM 729 O O . ILE A 1 95 ? 11.297 15.141 -4.816 1 64 95 ILE A O 1
ATOM 733 N N . GLU A 1 96 ? 9.555 14.031 -4.895 1 68.06 96 GLU A N 1
ATOM 734 C CA . GLU A 1 96 ? 10.008 12.883 -4.109 1 68.06 96 GLU A CA 1
ATOM 735 C C . GLU A 1 96 ? 9.922 13.172 -2.613 1 68.06 96 GLU A C 1
ATOM 737 O O . GLU A 1 96 ? 10.242 12.305 -1.793 1 68.06 96 GLU A O 1
ATOM 742 N N . ASN A 1 97 ? 9.555 14.383 -2.336 1 85.56 97 ASN A N 1
ATOM 743 C CA . ASN A 1 97 ? 9.383 14.664 -0.915 1 85.56 97 ASN A CA 1
ATOM 744 C C . ASN A 1 97 ? 7.988 14.281 -0.429 1 85.56 97 ASN A C 1
ATOM 746 O O . ASN A 1 97 ? 7.207 15.148 -0.032 1 85.56 97 ASN A O 1
ATOM 750 N N . ASN A 1 98 ? 7.754 13.047 -0.389 1 90.5 98 ASN A N 1
ATOM 751 C CA . ASN A 1 98 ? 6.453 12.547 0.042 1 90.5 98 ASN A CA 1
ATOM 752 C C . ASN A 1 98 ? 6.48 12.102 1.502 1 90.5 98 ASN A C 1
ATOM 754 O O . ASN A 1 98 ? 7.453 11.492 1.951 1 90.5 98 ASN A O 1
ATOM 758 N N . ALA A 1 99 ? 5.441 12.477 2.121 1 94.75 99 ALA A N 1
ATOM 759 C CA . ALA A 1 99 ? 5.309 12.07 3.518 1 94.75 99 ALA A CA 1
ATOM 760 C C . ALA A 1 99 ? 5.164 10.562 3.639 1 94.75 99 ALA A C 1
ATOM 762 O O . ALA A 1 99 ? 4.43 9.938 2.865 1 94.75 99 ALA A O 1
ATOM 763 N N . GLY A 1 100 ? 5.918 10.07 4.609 1 95.56 100 GLY A N 1
ATOM 764 C CA . GLY A 1 100 ? 5.855 8.648 4.914 1 95.56 100 GLY A CA 1
ATOM 765 C C . GLY A 1 100 ? 5.734 8.359 6.398 1 95.56 100 GLY A C 1
ATOM 766 O O . GLY A 1 100 ? 6.008 9.227 7.227 1 95.56 100 GLY A O 1
ATOM 767 N N . VAL A 1 101 ? 5.301 7.098 6.617 1 95.69 101 VAL A N 1
ATOM 768 C CA . VAL A 1 101 ? 5.121 6.68 8 1 95.69 101 VAL A CA 1
ATOM 769 C C . VAL A 1 101 ? 5.512 5.211 8.156 1 95.69 101 VAL A C 1
ATOM 771 O O . VAL A 1 101 ? 5.566 4.473 7.168 1 95.69 101 VAL A O 1
ATOM 774 N N . THR A 1 102 ? 5.863 4.879 9.359 1 93.38 102 THR A N 1
ATOM 775 C CA . THR A 1 102 ? 5.828 3.496 9.82 1 93.38 102 THR A CA 1
ATOM 776 C C . THR A 1 102 ? 4.848 3.338 10.977 1 93.38 102 THR A C 1
ATOM 778 O O . THR A 1 102 ? 4.957 4.035 11.984 1 93.38 102 THR A O 1
ATOM 781 N N . CYS A 1 103 ? 3.92 2.412 10.727 1 92.44 103 CYS A N 1
ATOM 782 C CA . CYS A 1 103 ? 2.914 2.172 11.758 1 92.44 103 CYS A CA 1
ATOM 783 C C . CYS A 1 103 ? 3.178 0.857 12.484 1 92.44 103 CYS A C 1
ATOM 785 O O . CYS A 1 103 ? 3.828 -0.037 11.938 1 92.44 103 CYS A O 1
ATOM 787 N N . GLU A 1 104 ? 2.678 0.865 13.727 1 88.94 104 GLU A N 1
ATOM 788 C CA . GLU A 1 104 ? 2.838 -0.367 14.492 1 88.94 104 GLU A CA 1
ATOM 789 C C . GLU A 1 104 ? 1.592 -0.669 15.32 1 88.94 104 GLU A C 1
ATOM 791 O O . GLU A 1 104 ? 0.894 0.248 15.758 1 88.94 104 GLU A O 1
ATOM 796 N N . GLY A 1 105 ? 1.431 -2.064 15.414 1 84.69 105 GLY A N 1
ATOM 797 C CA . GLY A 1 105 ? 0.355 -2.51 16.297 1 84.69 105 GLY A CA 1
ATOM 798 C C . GLY A 1 105 ? -1.015 -2.412 15.648 1 84.69 105 GLY A C 1
ATOM 799 O O . GLY A 1 105 ? -1.899 -1.723 16.156 1 84.69 105 GLY A O 1
ATOM 800 N N . LYS A 1 106 ? -1.119 -3.123 14.586 1 77.5 106 LYS A N 1
ATOM 801 C CA . LYS A 1 106 ? -2.445 -3.082 13.977 1 77.5 106 LYS A CA 1
ATOM 802 C C . LYS A 1 106 ? -3.504 -3.635 14.93 1 77.5 106 LYS A C 1
ATOM 804 O O . LYS A 1 106 ? -3.322 -4.703 15.516 1 77.5 106 LYS A O 1
ATOM 809 N N . VAL A 1 107 ? -4.461 -2.809 15.18 1 65.44 107 VAL A N 1
ATOM 810 C CA . VAL A 1 107 ? -5.512 -3.186 16.125 1 65.44 107 VAL A CA 1
ATOM 811 C C . VAL A 1 107 ? -6.512 -4.117 15.43 1 65.44 107 VAL A C 1
ATOM 813 O O . VAL A 1 107 ? -7.039 -3.789 14.367 1 65.44 107 VAL A O 1
ATOM 816 N N . MET A 1 108 ? -6.473 -5.266 15.609 1 56.19 108 MET A N 1
ATOM 817 C CA . MET A 1 108 ? -7.379 -6.262 15.047 1 56.19 108 MET A CA 1
ATOM 818 C C . MET A 1 108 ? -8.805 -6.039 15.539 1 56.19 108 MET A C 1
ATOM 820 O O . MET A 1 108 ? -9.047 -5.98 16.75 1 56.19 108 MET A O 1
ATOM 824 N N . HIS A 1 109 ? -9.531 -5.328 14.922 1 46.91 109 HIS A N 1
ATOM 825 C CA . HIS A 1 109 ? -10.906 -5.328 15.422 1 46.91 109 HIS A CA 1
ATOM 826 C C . HIS A 1 109 ? -11.656 -6.574 14.953 1 46.91 109 HIS A C 1
ATOM 828 O O . HIS A 1 109 ? -11.359 -7.125 13.891 1 46.91 109 HIS A O 1
ATOM 834 N N . MET B 1 1 ? 10.109 -2.992 -16.188 1 58.62 1 MET B N 1
ATOM 835 C CA . MET B 1 1 ? 10.492 -3.027 -14.773 1 58.62 1 MET B CA 1
ATOM 836 C C . MET B 1 1 ? 9.344 -3.533 -13.914 1 58.62 1 MET B C 1
ATOM 838 O O . MET B 1 1 ? 8.18 -3.213 -14.172 1 58.62 1 MET B O 1
ATOM 842 N N . GLN B 1 2 ? 9.531 -4.586 -13.125 1 80.12 2 GLN B N 1
ATOM 843 C CA . GLN B 1 2 ? 8.5 -5.191 -12.289 1 80.12 2 GLN B CA 1
ATOM 844 C C . GLN B 1 2 ? 8.617 -4.719 -10.844 1 80.12 2 GLN B C 1
ATOM 846 O O . GLN B 1 2 ? 9.727 -4.59 -10.312 1 80.12 2 GLN B O 1
ATOM 851 N N . GLY B 1 3 ? 7.625 -4.16 -10.422 1 90.5 3 GLY B N 1
ATOM 852 C CA . GLY B 1 3 ? 7.562 -3.754 -9.023 1 90.5 3 GLY B CA 1
ATOM 853 C C . GLY B 1 3 ? 6.375 -4.336 -8.289 1 90.5 3 GLY B C 1
ATOM 854 O O . GLY B 1 3 ? 5.477 -4.91 -8.898 1 90.5 3 GLY B O 1
ATOM 855 N N . ILE B 1 4 ? 6.473 -4.352 -7.035 1 94.25 4 ILE B N 1
ATOM 856 C CA . ILE B 1 4 ? 5.363 -4.812 -6.203 1 94.25 4 ILE B CA 1
ATOM 857 C C . ILE B 1 4 ? 5.164 -3.848 -5.035 1 94.25 4 ILE B C 1
ATOM 859 O O . ILE B 1 4 ? 6.133 -3.301 -4.5 1 94.25 4 ILE B O 1
ATOM 863 N N . ARG B 1 5 ? 3.9 -3.668 -4.66 1 94.12 5 ARG B N 1
ATOM 864 C CA . ARG B 1 5 ? 3.584 -2.865 -3.484 1 94.12 5 ARG B CA 1
ATOM 865 C C . ARG B 1 5 ? 2.252 -3.287 -2.875 1 94.12 5 ARG B C 1
ATOM 867 O O . ARG B 1 5 ? 1.473 -4.004 -3.508 1 94.12 5 ARG B O 1
ATOM 874 N N . LEU B 1 6 ? 2.119 -2.873 -1.637 1 94 6 LEU B N 1
ATOM 875 C CA . LEU B 1 6 ? 0.875 -3.115 -0.916 1 94 6 LEU B CA 1
ATOM 876 C C . LEU B 1 6 ? 0.169 -1.803 -0.593 1 94 6 LEU B C 1
ATOM 878 O O . LEU B 1 6 ? 0.809 -0.836 -0.172 1 94 6 LEU B O 1
ATOM 882 N N . THR B 1 7 ? -1.078 -1.811 -0.865 1 93.5 7 THR B N 1
ATOM 883 C CA . THR B 1 7 ? -1.9 -0.67 -0.477 1 93.5 7 THR B CA 1
ATOM 884 C C . THR B 1 7 ? -2.861 -1.054 0.645 1 93.5 7 THR B C 1
ATOM 886 O O . THR B 1 7 ? -3.627 -2.012 0.513 1 93.5 7 THR B O 1
ATOM 889 N N . THR B 1 8 ? -2.783 -0.3 1.78 1 92.69 8 THR B N 1
ATOM 890 C CA . THR B 1 8 ? -3.582 -0.561 2.973 1 92.69 8 THR B CA 1
ATOM 891 C C . THR B 1 8 ? -4.523 0.606 3.26 1 92.69 8 THR B C 1
ATOM 893 O O . THR B 1 8 ? -4.098 1.764 3.273 1 92.69 8 THR B O 1
ATOM 896 N N . GLY B 1 9 ? -5.789 0.302 3.455 1 90.75 9 GLY B N 1
ATOM 897 C CA . GLY B 1 9 ? -6.785 1.316 3.758 1 90.75 9 GLY B CA 1
ATOM 898 C C . GLY B 1 9 ? -7.324 1.222 5.172 1 90.75 9 GLY B C 1
ATOM 899 O O . GLY B 1 9 ? -6.641 0.723 6.07 1 90.75 9 GLY B O 1
ATOM 900 N N . THR B 1 10 ? -8.492 1.875 5.309 1 84.88 10 THR B N 1
ATOM 901 C CA . THR B 1 10 ? -9.062 2.027 6.641 1 84.88 10 THR B CA 1
ATOM 902 C C . THR B 1 10 ? -9.742 0.735 7.094 1 84.88 10 THR B C 1
ATOM 904 O O . THR B 1 10 ? -9.969 0.533 8.289 1 84.88 10 THR B O 1
ATOM 907 N N . THR B 1 11 ? -10.07 0.026 6.137 1 72.19 11 THR B N 1
ATOM 908 C CA . THR B 1 11 ? -10.852 -1.154 6.504 1 72.19 11 THR B CA 1
ATOM 909 C C . THR B 1 11 ? -9.93 -2.354 6.734 1 72.19 11 THR B C 1
ATOM 911 O O . THR B 1 11 ? -9.367 -2.9 5.785 1 72.19 11 THR B O 1
ATOM 914 N N . GLY B 1 12 ? -9.508 -2.586 7.973 1 64.75 12 GLY B N 1
ATOM 915 C CA . GLY B 1 12 ? -8.914 -3.854 8.375 1 64.75 12 GLY B CA 1
ATOM 916 C C . GLY B 1 12 ? -7.418 -3.912 8.141 1 64.75 12 GLY B C 1
ATOM 917 O O . GLY B 1 12 ? -6.766 -2.875 7.988 1 64.75 12 GLY B O 1
ATOM 918 N N . SER B 1 13 ? -6.879 -5.164 8.164 1 72.69 13 SER B N 1
ATOM 919 C CA . SER B 1 13 ? -5.449 -5.441 8.07 1 72.69 13 SER B CA 1
ATOM 920 C C . SER B 1 13 ? -5.078 -5.988 6.699 1 72.69 13 SER B C 1
ATOM 922 O O . SER B 1 13 ? -3.924 -6.348 6.457 1 72.69 13 SER B O 1
ATOM 924 N N . SER B 1 14 ? -6.109 -5.938 5.883 1 86.75 14 SER B N 1
ATOM 925 C CA . SER B 1 14 ? -5.832 -6.484 4.559 1 86.75 14 SER B CA 1
ATOM 926 C C . SER B 1 14 ? -5.215 -5.434 3.643 1 86.75 14 SER B C 1
ATOM 928 O O . SER B 1 14 ? -5.637 -4.277 3.648 1 86.75 14 SER B O 1
ATOM 930 N N . SER B 1 15 ? -4.258 -5.848 2.963 1 93.38 15 SER B N 1
ATOM 931 C CA . SER B 1 15 ? -3.605 -4.977 1.992 1 93.38 15 SER B CA 1
ATOM 932 C C . SER B 1 15 ? -3.832 -5.469 0.566 1 93.38 15 SER B C 1
ATOM 934 O O . SER B 1 15 ? -3.758 -6.668 0.298 1 93.38 15 SER B O 1
ATOM 936 N N . LEU B 1 16 ? -4.125 -4.559 -0.298 1 94.38 16 LEU B N 1
ATOM 937 C CA . LEU B 1 16 ? -4.227 -4.852 -1.725 1 94.38 16 LEU B CA 1
ATOM 938 C C . LEU B 1 16 ? -2.848 -5.086 -2.33 1 94.38 16 LEU B C 1
ATOM 940 O O . LEU B 1 16 ? -1.902 -4.352 -2.037 1 94.38 16 LEU B O 1
ATOM 944 N N . VAL B 1 17 ? -2.771 -6.098 -3.172 1 95.12 17 VAL B N 1
ATOM 945 C CA . VAL B 1 17 ? -1.512 -6.391 -3.846 1 95.12 17 VAL B CA 1
ATOM 946 C C . VAL B 1 17 ? -1.498 -5.734 -5.223 1 95.12 17 VAL B C 1
ATOM 948 O O . VAL B 1 17 ? -2.4 -5.957 -6.035 1 95.12 17 VAL B O 1
ATOM 951 N N . GLU B 1 18 ? -0.464 -4.996 -5.52 1 93.44 18 GLU B N 1
ATOM 952 C CA . GLU B 1 18 ? -0.313 -4.367 -6.828 1 93.44 18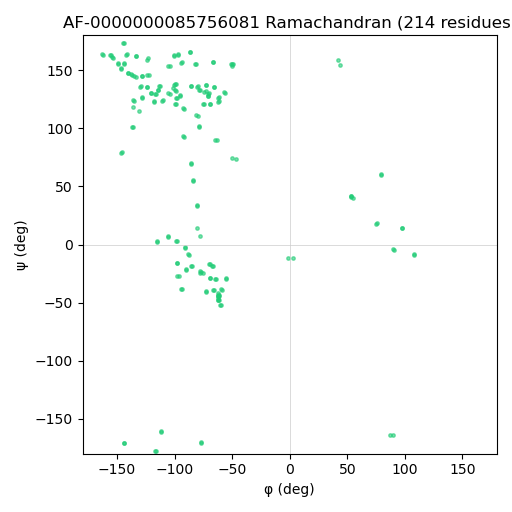 GLU B CA 1
ATOM 953 C C . GLU B 1 18 ? 1.051 -4.68 -7.438 1 93.44 18 GLU B C 1
ATOM 955 O O . GLU B 1 18 ? 2.055 -4.742 -6.723 1 93.44 18 GLU B O 1
ATOM 960 N N . ILE B 1 19 ? 0.977 -4.809 -8.734 1 93.38 19 ILE B N 1
ATOM 961 C CA . ILE B 1 19 ? 2.188 -5.133 -9.484 1 93.38 19 ILE B CA 1
ATOM 962 C C . ILE B 1 19 ? 2.426 -4.078 -10.562 1 93.38 19 ILE B C 1
ATOM 964 O O . ILE B 1 19 ? 1.487 -3.646 -11.234 1 93.38 19 ILE B O 1
ATOM 968 N N . LEU B 1 20 ? 3.725 -3.668 -10.648 1 91.31 20 LEU B N 1
ATOM 969 C CA . LEU B 1 20 ? 4.152 -2.803 -11.742 1 91.31 20 LEU B CA 1
ATOM 970 C C . LEU B 1 20 ? 4.691 -3.629 -12.906 1 91.31 20 LEU B C 1
ATOM 972 O O . LEU B 1 20 ? 5.652 -4.387 -12.75 1 91.31 20 LEU B O 1
ATOM 976 N N . TYR B 1 21 ? 4.023 -3.494 -13.945 1 84.44 21 TYR B N 1
ATOM 977 C CA . TYR B 1 21 ? 4.473 -4.145 -15.172 1 84.44 21 TYR B CA 1
ATOM 978 C C . TYR B 1 21 ? 4.363 -3.199 -16.359 1 84.44 21 TYR B C 1
ATOM 980 O O . TYR B 1 21 ? 3.295 -2.643 -16.625 1 84.44 21 TYR B O 1
ATOM 988 N N . ASP B 1 22 ? 5.535 -3.008 -17.078 1 84.81 22 ASP B N 1
ATOM 989 C CA . ASP B 1 22 ? 5.598 -2.115 -18.234 1 84.81 22 ASP B CA 1
ATOM 990 C C . ASP B 1 22 ? 5.082 -0.722 -17.875 1 84.81 22 ASP B C 1
ATOM 992 O O . ASP B 1 22 ? 4.195 -0.192 -18.547 1 84.81 22 ASP B O 1
ATOM 996 N N . ASN B 1 23 ? 5.441 -0.289 -16.734 1 87.12 23 ASN B N 1
ATOM 997 C CA . ASN B 1 23 ? 5.234 1.074 -16.266 1 87.12 23 ASN B CA 1
ATOM 998 C C . ASN B 1 23 ? 3.775 1.323 -15.891 1 87.12 23 ASN B C 1
ATOM 1000 O O . ASN B 1 23 ? 3.314 2.467 -15.898 1 87.12 23 ASN B O 1
ATOM 1004 N N . GLN B 1 24 ? 3.088 0.325 -15.703 1 85.69 24 GLN B N 1
ATOM 1005 C CA . GLN B 1 24 ? 1.691 0.451 -15.305 1 85.69 24 GLN B CA 1
ATOM 1006 C C . GLN B 1 24 ? 1.399 -0.388 -14.062 1 85.69 24 GLN B C 1
ATOM 1008 O O . GLN B 1 24 ? 1.731 -1.575 -14.016 1 85.69 24 GLN B O 1
ATOM 1013 N N . TRP B 1 25 ? 0.852 0.314 -13.078 1 90.12 25 TRP B N 1
ATOM 1014 C CA . TRP B 1 25 ? 0.432 -0.422 -11.891 1 90.12 25 TRP B CA 1
ATOM 1015 C C . TRP B 1 25 ? -0.908 -1.111 -12.125 1 90.12 25 TRP B C 1
ATOM 1017 O O . TRP B 1 25 ? -1.823 -0.524 -12.711 1 90.12 25 TRP B O 1
ATOM 1027 N N . GLY B 1 26 ? -0.982 -2.309 -11.695 1 89.75 26 GLY B N 1
ATOM 1028 C CA . GLY B 1 26 ? -2.215 -3.08 -11.75 1 89.75 26 GLY B CA 1
ATOM 1029 C C . GLY B 1 26 ? -2.393 -4.004 -10.562 1 89.75 26 GLY B C 1
ATOM 1030 O O . GLY B 1 26 ? -1.478 -4.16 -9.75 1 89.75 26 GLY B O 1
ATOM 1031 N N . THR B 1 27 ? -3.598 -4.652 -10.484 1 92.38 27 THR B N 1
ATOM 1032 C CA . THR B 1 27 ? -3.91 -5.527 -9.367 1 92.38 27 THR B CA 1
ATOM 1033 C C . THR B 1 27 ? -3.65 -6.984 -9.727 1 92.38 27 THR B C 1
ATOM 1035 O O . THR B 1 27 ? -3.418 -7.309 -10.891 1 92.38 27 THR B O 1
ATOM 1038 N N . VAL B 1 28 ? -3.586 -7.758 -8.703 1 93.75 28 VAL B N 1
ATOM 1039 C CA . VAL B 1 28 ? -3.607 -9.211 -8.859 1 93.75 28 VAL B CA 1
ATOM 1040 C C . VAL B 1 28 ? -5.016 -9.734 -8.586 1 93.75 28 VAL B C 1
ATOM 1042 O O . VAL B 1 28 ? -5.652 -9.352 -7.605 1 93.75 28 VAL B O 1
ATOM 1045 N N . CYS B 1 29 ? -5.441 -10.602 -9.531 1 92.75 29 CYS B N 1
ATOM 1046 C CA . CYS B 1 29 ? -6.789 -11.125 -9.367 1 92.75 29 CYS B CA 1
ATOM 1047 C C . CYS B 1 29 ? -6.859 -12.102 -8.195 1 92.75 29 CYS B C 1
ATOM 1049 O O . CYS B 1 29 ? -6.055 -13.031 -8.102 1 92.75 29 CYS B O 1
ATOM 1051 N N . GLY B 1 30 ? -7.84 -11.812 -7.297 1 93.69 30 GLY B N 1
ATOM 1052 C CA . GLY B 1 30 ? -8.109 -12.742 -6.211 1 93.69 30 GLY B CA 1
ATOM 1053 C C . GLY B 1 30 ? -9.031 -13.875 -6.609 1 93.69 30 GLY B C 1
ATOM 1054 O O . GLY B 1 30 ? -10.094 -14.055 -6.02 1 93.69 30 GLY B O 1
ATOM 1055 N N . ASP B 1 31 ? -8.695 -14.562 -7.59 1 91.94 31 ASP B N 1
ATOM 1056 C CA . ASP B 1 31 ? -9.516 -15.672 -8.07 1 91.94 31 ASP B CA 1
ATOM 1057 C C . ASP B 1 31 ? -9.352 -16.906 -7.18 1 91.94 31 ASP B C 1
ATOM 1059 O O . ASP B 1 31 ? -8.773 -16.828 -6.098 1 91.94 31 ASP B O 1
ATOM 1063 N N . ASP B 1 32 ? -9.875 -18.031 -7.582 1 92.19 32 ASP B N 1
ATOM 1064 C CA . ASP B 1 32 ? -9.945 -19.234 -6.758 1 92.19 32 ASP B CA 1
ATOM 1065 C C . ASP B 1 32 ? -8.547 -19.781 -6.484 1 92.19 32 ASP B C 1
ATOM 1067 O O . ASP B 1 32 ? -8.352 -20.547 -5.531 1 92.19 32 ASP B O 1
ATOM 1071 N N . GLU B 1 33 ? -7.609 -19.375 -7.273 1 94.38 33 GLU B N 1
ATOM 1072 C CA . GLU B 1 33 ? -6.258 -19.922 -7.125 1 94.38 33 GLU B CA 1
ATOM 1073 C C . GLU B 1 33 ? -5.469 -19.141 -6.07 1 94.38 33 GLU B C 1
ATOM 1075 O O . GLU B 1 33 ? -4.465 -19.641 -5.555 1 94.38 33 GLU B O 1
ATOM 1080 N N . TRP B 1 34 ? -5.883 -17.938 -5.715 1 96.5 34 TRP B N 1
ATOM 1081 C CA . TRP B 1 34 ? -5.156 -17.125 -4.746 1 96.5 34 TRP B CA 1
ATOM 1082 C C . TRP B 1 34 ? -5.25 -17.734 -3.348 1 96.5 34 TRP B C 1
ATOM 1084 O O . TRP B 1 34 ? -6.348 -17.906 -2.812 1 96.5 34 TRP B O 1
ATOM 1094 N N . ASP B 1 35 ? -4.082 -18.047 -2.775 1 97.94 35 ASP B N 1
ATOM 1095 C CA . ASP B 1 35 ? -4.082 -18.688 -1.462 1 97.94 35 ASP B CA 1
ATOM 1096 C C . ASP B 1 35 ? -2.9 -18.203 -0.621 1 97.94 35 ASP B C 1
ATOM 1098 O O . ASP B 1 35 ? -2.232 -17.234 -0.973 1 97.94 35 ASP B O 1
ATOM 1102 N N . ILE B 1 36 ? -2.709 -18.875 0.51 1 98.38 36 ILE B N 1
ATOM 1103 C CA . ILE B 1 36 ? -1.765 -18.406 1.518 1 98.38 36 ILE B CA 1
ATOM 1104 C C . ILE B 1 36 ? -0.337 -18.547 0.996 1 98.38 36 ILE B C 1
ATOM 1106 O O . ILE B 1 36 ? 0.55 -17.781 1.365 1 98.38 36 ILE B O 1
ATOM 1110 N N . GLU B 1 37 ? -0.048 -19.5 0.119 1 98.56 37 GLU B N 1
ATOM 1111 C CA . GLU B 1 37 ? 1.288 -19.641 -0.451 1 98.56 37 GLU B CA 1
ATOM 1112 C C . GLU B 1 37 ? 1.644 -18.453 -1.333 1 98.56 37 GLU B C 1
ATOM 1114 O O . GLU B 1 37 ? 2.789 -18 -1.337 1 98.56 37 GLU B O 1
ATOM 1119 N N . ASP B 1 38 ? 0.664 -17.984 -2.078 1 98.44 38 ASP B N 1
ATOM 1120 C CA . ASP B 1 38 ? 0.861 -16.781 -2.875 1 98.44 38 ASP B CA 1
ATOM 1121 C C . ASP B 1 38 ? 1.162 -15.578 -1.983 1 98.44 38 ASP B C 1
ATOM 1123 O O . ASP B 1 38 ? 2.104 -14.828 -2.242 1 98.44 38 ASP B O 1
ATOM 1127 N N . ALA B 1 39 ? 0.324 -15.492 -0.933 1 97.94 39 ALA B N 1
ATOM 1128 C CA . ALA B 1 39 ? 0.501 -14.391 0.012 1 97.94 39 ALA B CA 1
ATOM 1129 C C . ALA B 1 39 ? 1.888 -14.438 0.649 1 97.94 39 ALA B C 1
ATOM 1131 O O . ALA B 1 39 ? 2.521 -13.391 0.842 1 97.94 39 ALA B O 1
ATOM 1132 N N . ARG B 1 40 ? 2.363 -15.562 0.936 1 97.75 40 ARG B N 1
ATOM 1133 C CA . ARG B 1 40 ? 3.676 -15.719 1.559 1 97.75 40 ARG B CA 1
ATOM 1134 C C . ARG B 1 40 ? 4.777 -15.188 0.649 1 97.75 40 ARG B C 1
ATOM 1136 O O . ARG B 1 40 ? 5.691 -14.5 1.11 1 97.75 40 ARG B O 1
ATOM 1143 N N . VAL B 1 41 ? 4.715 -15.5 -0.586 1 97.88 41 VAL B N 1
ATOM 1144 C CA . VAL B 1 41 ? 5.719 -15.031 -1.533 1 97.88 41 VAL B CA 1
ATOM 1145 C C . VAL B 1 41 ? 5.688 -13.508 -1.605 1 97.88 41 VAL B C 1
ATOM 1147 O 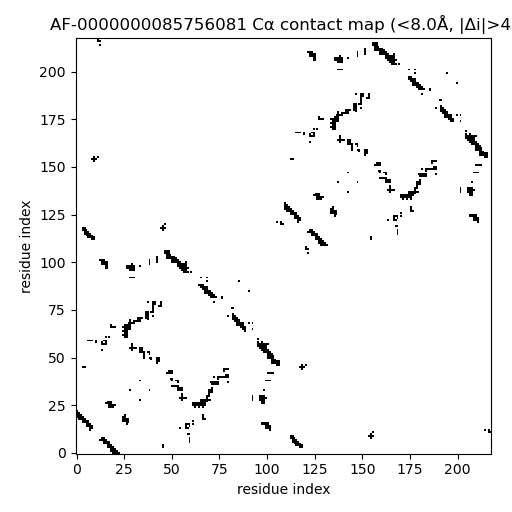O . VAL B 1 41 ? 6.734 -12.852 -1.58 1 97.88 41 VAL B O 1
ATOM 1150 N N . VAL B 1 42 ? 4.512 -12.938 -1.669 1 96.94 42 VAL B N 1
ATOM 1151 C CA . VAL B 1 42 ? 4.355 -11.484 -1.727 1 96.94 42 VAL B CA 1
ATOM 1152 C C . VAL B 1 42 ? 4.973 -10.852 -0.482 1 96.94 42 VAL B C 1
ATOM 1154 O O . VAL B 1 42 ? 5.758 -9.906 -0.583 1 96.94 42 VAL B O 1
ATOM 1157 N N . CYS B 1 43 ? 4.566 -11.359 0.703 1 95.31 43 CYS B N 1
ATOM 1158 C CA . CYS B 1 43 ? 5.043 -10.789 1.959 1 95.31 43 CYS B CA 1
ATOM 1159 C C . CYS B 1 43 ? 6.555 -10.93 2.084 1 95.31 43 CYS B C 1
ATOM 1161 O O . CYS B 1 43 ? 7.242 -9.977 2.463 1 95.31 43 CYS B O 1
ATOM 1163 N N . HIS B 1 44 ? 7.117 -12.055 1.717 1 94.94 44 HIS B N 1
ATOM 1164 C CA . HIS B 1 44 ? 8.57 -12.234 1.735 1 94.94 44 HIS B CA 1
ATOM 1165 C C . HIS B 1 44 ? 9.25 -11.266 0.775 1 94.94 44 HIS B C 1
ATOM 1167 O O . HIS B 1 44 ? 10.273 -10.664 1.116 1 94.94 44 HIS B O 1
ATOM 1173 N N . GLN B 1 45 ? 8.727 -11.211 -0.377 1 94.25 45 GLN B N 1
ATOM 1174 C CA . GLN B 1 45 ? 9.289 -10.328 -1.396 1 94.25 45 GLN B CA 1
ATOM 1175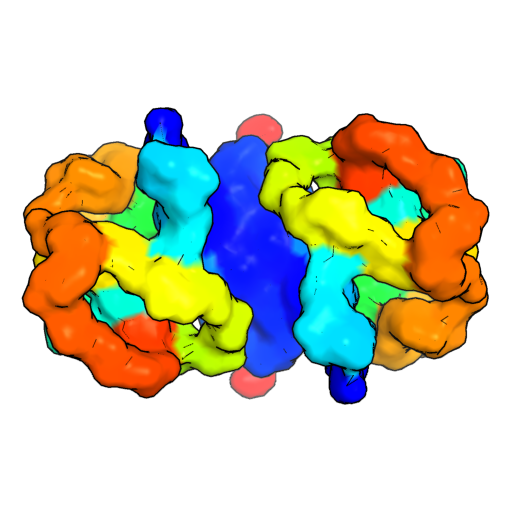 C C . GLN B 1 45 ? 9.359 -8.883 -0.896 1 94.25 45 GLN B C 1
ATOM 1177 O O . GLN B 1 45 ? 10.266 -8.141 -1.268 1 94.25 45 GLN B O 1
ATOM 1182 N N . LEU B 1 46 ? 8.484 -8.555 -0.043 1 93.25 46 LEU B N 1
ATOM 1183 C CA . LEU B 1 46 ? 8.398 -7.184 0.447 1 93.25 46 LEU B CA 1
ATOM 1184 C C . LEU B 1 46 ? 9.102 -7.047 1.793 1 93.25 46 LEU B C 1
ATOM 1186 O O . LEU B 1 46 ? 9.031 -5.996 2.434 1 93.25 46 LEU B O 1
ATOM 1190 N N . GLY B 1 47 ? 9.719 -8.109 2.268 1 91.12 47 GLY B N 1
ATOM 1191 C CA . GLY B 1 47 ? 10.602 -8.008 3.424 1 91.12 47 GLY B CA 1
ATOM 1192 C C . GLY B 1 47 ? 9.922 -8.398 4.723 1 91.12 47 GLY B C 1
ATOM 1193 O O . GLY B 1 47 ? 10.398 -8.047 5.805 1 91.12 47 GLY B O 1
ATOM 1194 N N . TYR B 1 48 ? 8.836 -8.992 4.664 1 91.06 48 TYR B N 1
ATOM 1195 C CA . TYR B 1 48 ? 8.172 -9.508 5.852 1 91.06 48 TYR B CA 1
ATOM 1196 C C . TYR B 1 48 ? 8.531 -10.977 6.086 1 91.06 48 TYR B C 1
ATOM 1198 O O . TYR B 1 48 ? 8.883 -11.688 5.145 1 91.06 48 TYR B O 1
ATOM 1206 N N . HIS B 1 49 ? 8.398 -11.352 7.293 1 92 49 HIS B N 1
ATOM 1207 C CA . HIS B 1 49 ? 8.75 -12.719 7.656 1 92 49 HIS B CA 1
ATOM 1208 C C . HIS B 1 49 ? 7.715 -13.711 7.133 1 92 49 HIS B C 1
ATOM 1210 O O . HIS B 1 49 ? 8.062 -14.828 6.75 1 92 49 HIS B O 1
ATOM 1216 N N . ASN B 1 50 ? 6.504 -13.242 7.27 1 93.94 50 ASN B N 1
ATOM 1217 C CA . ASN B 1 50 ? 5.445 -14.195 6.938 1 93.94 50 ASN B CA 1
ATOM 1218 C C . ASN B 1 50 ? 4.156 -13.477 6.547 1 93.94 50 ASN B C 1
ATOM 1220 O O . ASN B 1 50 ? 4.016 -12.273 6.77 1 93.94 50 ASN B O 1
ATOM 1224 N N . ALA B 1 51 ? 3.236 -14.258 5.883 1 95.31 51 ALA B N 1
ATOM 1225 C CA . ALA B 1 51 ? 1.852 -13.844 5.676 1 95.31 51 ALA B CA 1
ATOM 1226 C C . ALA B 1 51 ? 0.919 -14.523 6.676 1 95.31 51 ALA B C 1
ATOM 1228 O O . ALA B 1 51 ? 1.053 -15.719 6.941 1 95.31 51 ALA B O 1
ATOM 1229 N N . THR B 1 52 ? 0.034 -13.695 7.223 1 94.94 52 THR B N 1
ATOM 1230 C CA . THR B 1 52 ? -0.913 -14.289 8.156 1 94.94 52 THR B CA 1
ATOM 1231 C C . THR B 1 52 ? -2.227 -14.625 7.453 1 94.94 52 THR B C 1
ATOM 1233 O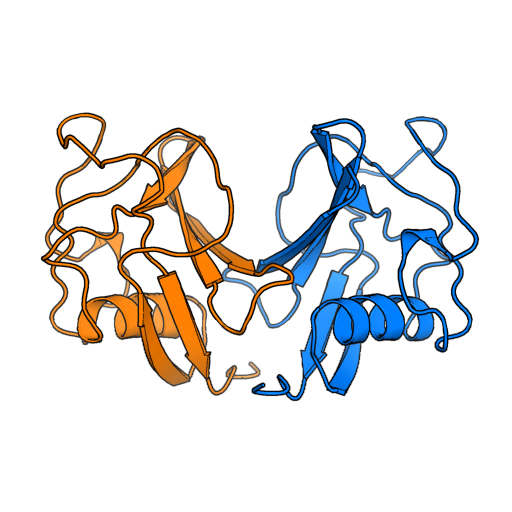 O . THR B 1 52 ? -2.955 -15.523 7.883 1 94.94 52 THR B O 1
ATOM 1236 N N . ASN B 1 53 ? -2.555 -13.922 6.418 1 95.44 53 ASN B N 1
ATOM 1237 C CA . ASN B 1 53 ? -3.797 -14.18 5.699 1 95.44 53 ASN B CA 1
ATOM 1238 C C . ASN B 1 53 ? -3.664 -13.844 4.215 1 95.44 53 ASN B C 1
ATOM 1240 O O . ASN B 1 53 ? -2.812 -13.047 3.826 1 95.44 53 ASN B O 1
ATOM 1244 N N . SER B 1 54 ? -4.531 -14.492 3.471 1 96.62 54 SER B N 1
ATOM 1245 C CA . SER B 1 54 ? -4.801 -14.156 2.074 1 96.62 54 SER B CA 1
ATOM 1246 C C . SER B 1 54 ? -6.281 -13.867 1.847 1 96.62 54 SER B C 1
ATOM 1248 O O . SER B 1 54 ? -7.141 -14.484 2.479 1 96.62 54 SER B O 1
ATOM 1250 N N . TYR B 1 55 ? -6.52 -12.914 0.907 1 93.94 55 TYR B N 1
ATOM 1251 C CA . TYR B 1 55 ? -7.895 -12.523 0.617 1 93.94 55 TYR B CA 1
ATOM 1252 C C . TYR B 1 55 ? -8.164 -12.555 -0.883 1 93.94 55 TYR B C 1
ATOM 1254 O O . TYR B 1 55 ? -7.367 -12.047 -1.674 1 93.94 55 TYR B O 1
ATOM 1262 N N . GLN B 1 56 ? -9.305 -13.117 -1.255 1 93.19 56 GLN B N 1
ATOM 1263 C CA . GLN B 1 56 ? -9.703 -13.125 -2.658 1 93.19 56 GLN B CA 1
ATOM 1264 C C . GLN B 1 56 ? -10.539 -11.891 -3 1 93.19 56 GLN B C 1
ATOM 1266 O O . GLN B 1 56 ? -10.898 -11.688 -4.16 1 93.19 56 GLN B O 1
ATOM 1271 N N . ASN B 1 57 ? -10.805 -11.094 -2.018 1 89.69 57 ASN B N 1
ATOM 1272 C CA . ASN B 1 57 ? -11.562 -9.852 -2.174 1 89.69 57 ASN B CA 1
ATOM 1273 C C . ASN B 1 57 ? -11.055 -8.766 -1.226 1 89.69 57 ASN B C 1
ATOM 1275 O O . ASN B 1 57 ? -11.727 -8.438 -0.244 1 89.69 57 ASN B O 1
ATOM 1279 N N . ALA B 1 58 ? -9.969 -8.156 -1.611 1 85.75 58 ALA B N 1
ATOM 1280 C CA . ALA B 1 58 ? -9.469 -7.051 -0.795 1 85.75 58 ALA B CA 1
ATOM 1281 C C . ALA B 1 58 ? -10.383 -5.836 -0.9 1 85.75 58 ALA B C 1
ATOM 1283 O O . ALA B 1 58 ? -10.742 -5.414 -2.002 1 85.75 58 ALA B O 1
ATOM 1284 N N . PRO B 1 59 ? -10.742 -5.312 0.2 1 77.56 59 PRO B N 1
ATOM 1285 C CA . PRO B 1 59 ? -11.695 -4.203 0.207 1 77.56 59 PRO B CA 1
ATOM 1286 C C . PRO B 1 59 ? -11.039 -2.859 -0.107 1 77.56 59 PRO B C 1
ATOM 1288 O O . PRO B 1 59 ? -11.281 -1.874 0.596 1 77.56 59 PRO B O 1
ATOM 1291 N N . ILE B 1 60 ? -10.117 -2.734 -0.85 1 80.56 60 ILE B N 1
ATOM 1292 C CA . ILE B 1 60 ? -9.453 -1.487 -1.209 1 80.56 60 ILE B CA 1
ATOM 1293 C C . ILE B 1 60 ? -9.539 -1.273 -2.719 1 80.56 60 ILE B C 1
ATOM 1295 O O . ILE B 1 60 ? -9.336 -2.209 -3.496 1 80.56 60 ILE B O 1
ATOM 1299 N N . GLN B 1 61 ? -9.961 -0.09 -3.039 1 75.94 61 GLN B N 1
ATOM 1300 C CA . GLN B 1 61 ? -10.023 0.226 -4.461 1 75.94 61 GLN B CA 1
ATOM 1301 C C . GLN B 1 61 ? -8.633 0.483 -5.031 1 75.94 61 GLN B C 1
ATOM 1303 O O . GLN B 1 61 ? -7.844 1.22 -4.438 1 75.94 61 GLN B O 1
ATOM 1308 N N . GLY B 1 62 ? -8.242 -0.26 -5.973 1 77.94 62 GLY B N 1
ATOM 1309 C CA . GLY B 1 62 ? -7 -0.072 -6.703 1 77.94 62 GLY B CA 1
ATOM 1310 C C . GLY B 1 62 ? -7.215 0.249 -8.172 1 77.94 62 GLY B C 1
ATOM 1311 O O . GLY B 1 62 ? -8.312 0.632 -8.57 1 77.94 62 GLY B O 1
ATOM 1312 N N . PRO B 1 63 ? -6.121 0.375 -8.828 1 77.75 63 PRO B N 1
ATOM 1313 C CA . PRO B 1 63 ? -6.277 0.612 -10.266 1 77.75 63 PRO B CA 1
ATOM 1314 C C . PRO B 1 63 ? -7.23 -0.38 -10.93 1 77.75 63 PRO B C 1
ATOM 1316 O O . PRO B 1 63 ? -7.379 -1.51 -10.453 1 77.75 63 PRO B O 1
ATOM 1319 N N . ASP B 1 64 ? -7.801 -0.024 -12 1 75.19 64 ASP B N 1
ATOM 1320 C CA . ASP B 1 64 ? -8.781 -0.848 -12.703 1 75.19 64 ASP B CA 1
ATOM 1321 C C . ASP B 1 64 ? -8.094 -1.973 -13.477 1 75.19 64 ASP B C 1
ATOM 1323 O O . ASP B 1 64 ? -8.695 -3.02 -13.727 1 75.19 64 ASP B O 1
ATOM 1327 N N . PHE B 1 65 ? -6.918 -1.735 -13.758 1 83.12 65 PHE B N 1
ATOM 1328 C CA . PHE B 1 65 ? -6.191 -2.703 -14.57 1 83.12 65 PHE B CA 1
ATOM 1329 C C . PHE B 1 65 ? -5.734 -3.885 -13.727 1 83.12 65 PHE B C 1
ATOM 1331 O O . PHE B 1 65 ? -5.27 -3.705 -12.594 1 83.12 65 PHE B O 1
ATOM 1338 N N . VAL B 1 66 ? -6.008 -5.16 -14.305 1 88.38 66 VAL B N 1
ATOM 1339 C CA . VAL B 1 66 ? -5.539 -6.375 -13.648 1 88.38 66 VAL B CA 1
ATOM 1340 C C . VAL B 1 66 ? -4.242 -6.848 -14.297 1 88.38 66 VAL B C 1
ATOM 1342 O O . VAL B 1 66 ? -4.203 -7.105 -15.508 1 88.38 66 VAL B O 1
ATOM 1345 N N . SER B 1 67 ? -3.248 -7.043 -13.562 1 89.62 67 SER B N 1
ATOM 1346 C CA . SER B 1 67 ? -1.927 -7.379 -14.086 1 89.62 67 SER B CA 1
ATOM 1347 C C . SER B 1 67 ? -1.713 -8.891 -14.125 1 89.62 67 SER B C 1
ATOM 1349 O O . SER B 1 67 ? -1.028 -9.398 -15.008 1 89.62 67 SER B O 1
ATOM 1351 N N . MET B 1 68 ? -2.215 -9.547 -13.102 1 91.56 68 MET B N 1
ATOM 1352 C CA . MET B 1 68 ? -1.973 -10.984 -12.984 1 91.56 68 MET B CA 1
ATOM 1353 C C . MET B 1 68 ? -3.238 -11.719 -12.555 1 91.56 68 MET B C 1
ATOM 1355 O O . MET B 1 68 ? -4.031 -11.188 -11.773 1 91.56 68 MET B O 1
ATOM 1359 N N . SER B 1 69 ? -3.336 -12.898 -13.055 1 92.44 69 SER B N 1
ATOM 1360 C CA . SER B 1 69 ? -4.41 -13.805 -12.664 1 92.44 69 SER B CA 1
ATOM 1361 C C . SER B 1 69 ? -3.916 -15.242 -12.578 1 92.44 69 SER B C 1
ATOM 1363 O O . SER B 1 69 ? -2.811 -15.555 -13.031 1 92.44 69 SER B O 1
ATOM 1365 N N . ASN B 1 70 ? -4.762 -16.062 -11.867 1 93.38 70 ASN B N 1
ATOM 1366 C CA . ASN B 1 70 ? -4.461 -17.484 -11.727 1 93.38 70 ASN B CA 1
ATOM 1367 C C . ASN B 1 70 ? -3.053 -17.703 -11.188 1 93.38 70 ASN B C 1
ATOM 1369 O O . ASN B 1 70 ? -2.293 -18.5 -11.734 1 93.38 70 ASN B O 1
ATOM 1373 N N . VAL B 1 71 ? -2.715 -16.891 -10.234 1 95.5 71 VAL B N 1
ATOM 1374 C CA . VAL B 1 71 ? -1.394 -17.016 -9.625 1 95.5 71 VAL B CA 1
ATOM 1375 C C . VAL B 1 71 ? -1.339 -18.25 -8.742 1 95.5 71 VAL B C 1
ATOM 1377 O O . VAL B 1 71 ? -2.248 -18.484 -7.941 1 95.5 71 VAL B O 1
ATOM 1380 N N . GLN B 1 72 ? -0.307 -19 -8.93 1 97.75 72 GLN B N 1
ATOM 1381 C CA . GLN B 1 72 ? -0.078 -20.219 -8.148 1 97.75 72 GLN B CA 1
ATOM 1382 C C . GLN B 1 72 ? 1.383 -20.328 -7.727 1 97.75 72 GLN B C 1
ATOM 1384 O O . GLN B 1 72 ? 2.227 -20.781 -8.5 1 97.75 72 GLN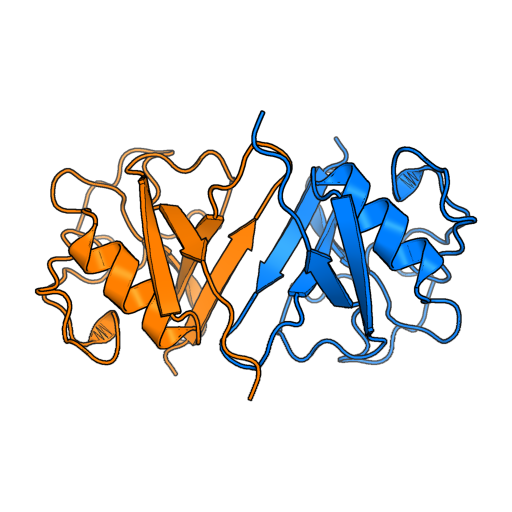 B O 1
ATOM 1389 N N . CYS B 1 73 ? 1.604 -20 -6.531 1 98.44 73 CYS B N 1
ATOM 1390 C CA . CYS B 1 73 ? 2.941 -20.156 -5.969 1 98.44 73 CYS B CA 1
ATOM 1391 C C . CYS B 1 73 ? 3.031 -21.406 -5.109 1 98.44 73 CYS B C 1
ATOM 1393 O O . CYS B 1 73 ? 2.016 -21.906 -4.617 1 98.44 73 CYS B O 1
ATOM 1395 N N . HIS B 1 74 ? 4.195 -21.859 -4.836 1 97.38 74 HIS B N 1
ATOM 1396 C CA . HIS B 1 74 ? 4.461 -22.953 -3.912 1 97.38 74 HIS B CA 1
ATOM 1397 C C . HIS B 1 74 ? 4.863 -22.438 -2.537 1 97.38 74 HIS B C 1
ATOM 1399 O O . HIS B 1 74 ? 4.91 -23.188 -1.567 1 97.38 74 HIS B O 1
ATOM 1405 N N . GLY B 1 75 ? 5.195 -21.25 -2.5 1 96.31 75 GLY B N 1
ATOM 1406 C CA . GLY B 1 75 ? 5.516 -20.641 -1.218 1 96.31 75 GLY B CA 1
ATOM 1407 C C . GLY B 1 75 ? 7 -20.375 -1.045 1 96.31 75 GLY B C 1
ATOM 1408 O O . GLY B 1 75 ? 7.395 -19.625 -0.15 1 96.31 75 GLY B O 1
ATOM 1409 N N . ASN B 1 76 ? 7.867 -20.875 -1.978 1 95.12 76 ASN B N 1
ATOM 1410 C CA . ASN B 1 76 ? 9.312 -20.719 -1.825 1 95.12 76 ASN B CA 1
ATOM 1411 C C . ASN B 1 76 ? 9.898 -19.844 -2.934 1 95.12 76 ASN B C 1
ATOM 1413 O O . ASN B 1 76 ? 11.117 -19.641 -2.986 1 95.12 76 ASN B O 1
ATOM 1417 N N . GLU B 1 77 ? 9.109 -19.328 -3.803 1 97.5 77 GLU B N 1
ATOM 1418 C CA . GLU B 1 77 ? 9.594 -18.422 -4.828 1 97.5 77 GLU B CA 1
ATOM 1419 C C . GLU B 1 77 ? 10.086 -17.109 -4.215 1 97.5 77 GLU B C 1
ATOM 1421 O O . GLU B 1 77 ? 9.641 -16.719 -3.137 1 97.5 77 GLU B O 1
ATOM 1426 N N . THR B 1 78 ? 10.969 -16.422 -4.977 1 95.5 78 THR B N 1
ATOM 1427 C CA . THR B 1 78 ? 11.555 -15.188 -4.465 1 95.5 78 THR B CA 1
ATOM 1428 C C . THR B 1 78 ? 10.703 -13.984 -4.859 1 95.5 78 THR B C 1
ATOM 1430 O O . THR B 1 78 ? 10.844 -12.906 -4.281 1 95.5 78 THR B O 1
ATOM 1433 N N . SER B 1 79 ? 9.938 -14.242 -5.898 1 96.31 79 SER B N 1
ATOM 1434 C CA . SER B 1 79 ? 9.086 -13.172 -6.391 1 96.31 79 SER B CA 1
ATOM 1435 C C . SER B 1 79 ? 7.773 -13.711 -6.945 1 96.31 79 SER B C 1
ATOM 1437 O O . SER B 1 79 ? 7.727 -14.844 -7.441 1 96.31 79 SER B O 1
ATOM 1439 N N . ILE B 1 80 ? 6.742 -12.898 -6.867 1 96.38 80 ILE B N 1
ATOM 1440 C CA . ILE B 1 80 ? 5.43 -13.305 -7.359 1 96.38 80 ILE B CA 1
ATOM 1441 C C . ILE B 1 80 ? 5.488 -13.523 -8.875 1 96.38 80 ILE B C 1
ATOM 1443 O O . ILE B 1 80 ? 4.766 -14.359 -9.414 1 96.38 80 ILE B O 1
ATOM 1447 N N . SER B 1 81 ? 6.352 -12.805 -9.547 1 94.19 81 SER B N 1
ATOM 1448 C CA . SER B 1 81 ? 6.469 -12.922 -11 1 94.19 81 SER B CA 1
ATOM 1449 C C . SER B 1 81 ? 7.07 -14.266 -11.398 1 94.19 81 SER B C 1
ATOM 1451 O O . SER B 1 81 ? 7.008 -14.656 -12.562 1 94.19 81 SER B O 1
ATOM 1453 N N . SER B 1 82 ? 7.66 -14.914 -10.477 1 96.25 82 SER B N 1
ATOM 1454 C CA . SER B 1 82 ? 8.258 -16.219 -10.734 1 96.25 82 SER B CA 1
ATOM 1455 C C . SER B 1 82 ? 7.238 -17.344 -10.531 1 96.25 82 SER B C 1
ATOM 1457 O O . SER B 1 82 ? 7.52 -18.5 -10.828 1 96.25 82 SER B O 1
ATOM 1459 N N . CYS B 1 83 ? 6.141 -17.016 -10.047 1 97.06 83 CYS B N 1
ATOM 1460 C CA . CYS B 1 83 ? 5.082 -18 -9.875 1 97.06 83 CYS B CA 1
ATOM 1461 C C . CYS B 1 83 ? 4.309 -18.203 -11.172 1 97.06 83 CYS B C 1
ATOM 1463 O O . CYS B 1 83 ? 4.293 -17.328 -12.031 1 97.06 83 CYS B O 1
ATOM 1465 N N . LYS B 1 84 ? 3.689 -19.406 -11.281 1 96.38 84 LYS B N 1
ATOM 1466 C CA . LYS B 1 84 ? 2.754 -19.594 -12.391 1 96.38 84 LYS B CA 1
ATOM 1467 C C . LYS B 1 84 ? 1.648 -18.531 -12.352 1 96.38 84 LYS B C 1
ATOM 1469 O O . LYS B 1 84 ? 1.091 -18.25 -11.289 1 96.38 84 LYS B O 1
ATOM 1474 N N . HIS B 1 85 ? 1.462 -17.969 -13.438 1 94.25 85 HIS B N 1
ATOM 1475 C CA . HIS B 1 85 ? 0.401 -16.969 -13.531 1 94.25 85 HIS B CA 1
ATOM 1476 C C . HIS B 1 85 ? 0.028 -16.688 -14.977 1 94.25 85 HIS B C 1
ATOM 1478 O O . HIS B 1 85 ? 0.74 -17.094 -15.898 1 94.25 85 HIS B O 1
ATOM 1484 N N . GLU B 1 86 ? -1.13 -16.062 -15.102 1 90.69 86 GLU B N 1
ATOM 1485 C CA . GLU B 1 86 ? -1.525 -15.508 -16.391 1 90.69 86 GLU B CA 1
ATOM 1486 C C . GLU B 1 86 ? -1.396 -13.984 -16.391 1 90.69 86 GLU B C 1
ATOM 1488 O O . GLU B 1 86 ? -1.693 -13.328 -15.398 1 90.69 86 GLU B O 1
ATOM 1493 N N . ARG B 1 87 ? -0.753 -13.57 -17.406 1 79.81 87 ARG B N 1
ATOM 1494 C CA . ARG B 1 87 ? -0.564 -12.125 -17.5 1 79.81 87 ARG B CA 1
ATOM 1495 C C . ARG B 1 87 ? -1.747 -11.453 -18.188 1 79.81 87 ARG B C 1
ATOM 1497 O O . ARG B 1 87 ? -2.453 -12.094 -18.984 1 79.81 87 ARG B O 1
ATOM 1504 N N . PHE B 1 88 ? -1.839 -10.32 -18.094 1 63.91 88 PHE B N 1
ATOM 1505 C CA . PHE B 1 88 ? -2.629 -9.336 -18.812 1 63.91 88 PHE B CA 1
ATOM 1506 C C . PHE B 1 88 ? -4.047 -9.844 -19.062 1 63.91 88 PHE B C 1
ATOM 1508 O O . PHE B 1 88 ? -4.293 -11.047 -19.016 1 63.91 88 PHE B O 1
ATOM 1515 N N . GLN B 1 89 ? -5.156 -8.922 -19.344 1 57.84 89 GLN B N 1
ATOM 1516 C CA . GLN B 1 89 ? -6.559 -8.891 -19.75 1 57.84 89 GLN B CA 1
ATOM 1517 C C . GLN B 1 89 ? -7.086 -10.297 -20 1 57.84 89 GLN B C 1
ATOM 1519 O O . GLN B 1 89 ? -8.25 -10.477 -20.359 1 57.84 89 GLN B O 1
ATOM 1524 N N . GLU B 1 90 ? -6.191 -11.188 -20.047 1 52.62 90 GLU B N 1
ATOM 1525 C CA . GLU B 1 90 ? -6.875 -12.375 -20.562 1 52.62 90 GLU B CA 1
ATOM 1526 C C . GLU B 1 90 ? -7.699 -13.055 -19.469 1 52.62 90 GLU B C 1
ATOM 1528 O O . GLU B 1 90 ? -8.625 -13.812 -19.766 1 52.62 90 GLU B O 1
ATOM 1533 N N . GLY B 1 91 ? -7.836 -12.508 -18.344 1 57.28 91 GLY B N 1
ATOM 1534 C CA . GLY B 1 91 ? -8.664 -13.188 -17.359 1 57.28 91 GLY B CA 1
ATOM 1535 C C . GLY B 1 91 ? -9.688 -12.273 -16.703 1 57.28 91 GLY B C 1
ATOM 1536 O O . GLY B 1 91 ? -9.492 -11.055 -16.656 1 57.28 91 GLY B O 1
ATOM 1537 N N . ASN B 1 92 ? -10.961 -12.625 -17 1 63.22 92 ASN B N 1
ATOM 1538 C CA . ASN B 1 92 ? -12.172 -12.047 -16.422 1 63.22 92 ASN B CA 1
ATOM 1539 C C . ASN B 1 92 ? -12.062 -11.945 -14.898 1 63.22 92 ASN B C 1
ATOM 1541 O O . ASN B 1 92 ? -12.047 -12.969 -14.203 1 63.22 92 ASN B O 1
ATOM 1545 N N . CYS B 1 93 ? -11.195 -10.914 -14.406 1 78.06 93 CYS B N 1
ATOM 1546 C CA . CYS B 1 93 ? -11.328 -10.711 -12.969 1 78.06 93 CYS B CA 1
ATOM 1547 C C . CYS B 1 93 ? -12.555 -9.867 -12.641 1 78.06 93 CYS B C 1
ATOM 1549 O O . CYS B 1 93 ? -12.711 -8.766 -13.164 1 78.06 93 CYS B O 1
ATOM 1551 N N . PRO B 1 94 ? -13.523 -10.742 -11.984 1 69.44 94 PRO B N 1
ATOM 1552 C CA . PRO B 1 94 ? -14.656 -9.898 -11.586 1 69.44 94 PRO B CA 1
ATOM 1553 C C . PRO B 1 94 ? -14.211 -8.648 -10.812 1 69.44 94 PRO B C 1
ATOM 1555 O O . PRO B 1 94 ? -13.156 -8.656 -10.18 1 69.44 94 PRO B O 1
ATOM 1558 N N . ILE B 1 95 ? -14.961 -7.676 -10.836 1 63.91 95 ILE B N 1
ATOM 1559 C CA . ILE B 1 95 ? -14.734 -6.398 -10.172 1 63.91 95 ILE B CA 1
ATOM 1560 C C . ILE B 1 95 ? -14.664 -6.602 -8.664 1 63.91 95 ILE B C 1
ATOM 1562 O O . ILE B 1 95 ? -15.469 -7.328 -8.086 1 63.91 95 ILE B O 1
ATOM 1566 N N . GLU B 1 96 ? -13.742 -6.207 -8.055 1 67.94 96 GLU B N 1
ATOM 1567 C CA . GLU B 1 96 ? -13.562 -6.156 -6.605 1 67.94 96 GLU B CA 1
ATOM 1568 C C . GLU B 1 96 ? -12.898 -7.43 -6.086 1 67.94 96 GLU B C 1
ATOM 1570 O O . GLU B 1 96 ? -12.625 -7.551 -4.891 1 67.94 96 GLU B O 1
ATOM 1575 N N . ASN B 1 97 ? -12.719 -8.312 -7.004 1 85.31 97 ASN B N 1
ATOM 1576 C CA . ASN B 1 97 ? -12.016 -9.516 -6.566 1 85.31 97 ASN B CA 1
ATOM 1577 C C . ASN B 1 97 ? -10.5 -9.336 -6.648 1 85.31 97 ASN B C 1
ATOM 1579 O O . ASN B 1 97 ? -9.836 -10 -7.445 1 85.31 97 ASN B O 1
ATOM 1583 N N . ASN B 1 98 ? -10.016 -8.547 -5.82 1 90.56 98 ASN B N 1
ATOM 1584 C CA . ASN B 1 98 ? -8.586 -8.273 -5.797 1 90.56 98 ASN B CA 1
ATOM 1585 C C . ASN B 1 98 ? -7.879 -9.07 -4.707 1 90.56 98 ASN B C 1
ATOM 1587 O O . ASN B 1 98 ? -8.398 -9.219 -3.602 1 90.56 98 ASN B O 1
ATOM 1591 N N . ALA B 1 99 ? -6.777 -9.539 -5.109 1 94.75 99 ALA B N 1
ATOM 1592 C CA . ALA B 1 99 ? -5.961 -10.281 -4.152 1 94.75 99 ALA B CA 1
ATOM 1593 C C . ALA B 1 99 ? -5.461 -9.375 -3.037 1 94.75 99 ALA B C 1
ATOM 1595 O O . ALA B 1 99 ? -5.031 -8.242 -3.293 1 94.75 99 ALA B O 1
ATOM 1596 N N . GLY B 1 100 ? -5.59 -9.938 -1.856 1 95.56 100 GLY B N 1
ATOM 1597 C CA . GLY B 1 100 ? -5.102 -9.234 -0.678 1 95.56 100 GLY B CA 1
ATOM 1598 C C . GLY B 1 100 ? -4.293 -10.117 0.25 1 95.56 100 GLY B C 1
ATOM 1599 O O . GLY B 1 100 ? -4.352 -11.352 0.155 1 95.56 100 GLY B O 1
ATOM 1600 N N . VAL B 1 101 ? -3.543 -9.391 1.103 1 95.62 101 VAL B N 1
ATOM 1601 C CA . VAL B 1 101 ? -2.695 -10.109 2.047 1 95.62 101 VAL B CA 1
ATOM 1602 C C . VAL B 1 101 ? -2.658 -9.367 3.379 1 95.62 101 VAL B C 1
ATOM 1604 O O . VAL B 1 101 ? -2.977 -8.172 3.443 1 95.62 101 VAL B O 1
ATOM 1607 N N . THR B 1 102 ? -2.363 -10.109 4.414 1 93.31 102 THR B N 1
ATOM 1608 C CA . THR B 1 102 ? -1.834 -9.562 5.66 1 93.31 102 THR B CA 1
ATOM 1609 C C . THR B 1 102 ? -0.44 -10.117 5.945 1 93.31 102 THR B C 1
ATOM 1611 O O . THR B 1 102 ? -0.247 -11.328 6 1 93.31 102 THR B O 1
ATOM 1614 N N . CYS B 1 103 ? 0.464 -9.148 6.07 1 92.44 103 CYS B N 1
ATOM 1615 C CA . CYS B 1 103 ? 1.844 -9.539 6.34 1 92.44 103 CYS B CA 1
ATOM 1616 C C . CYS B 1 103 ? 2.209 -9.297 7.797 1 92.44 103 CYS B C 1
ATOM 1618 O O . CYS B 1 103 ? 1.591 -8.461 8.461 1 92.44 103 CYS B O 1
ATOM 1620 N N . GLU B 1 104 ? 3.178 -10.102 8.227 1 88.94 104 GLU B N 1
ATOM 1621 C CA . GLU B 1 104 ? 3.633 -9.914 9.602 1 88.94 104 GLU B CA 1
ATOM 1622 C C . GLU B 1 104 ? 5.148 -10.07 9.703 1 88.94 104 GLU B C 1
ATOM 1624 O O . GLU B 1 104 ? 5.754 -10.828 8.945 1 88.94 104 GLU B O 1
ATOM 1629 N N . GLY B 1 105 ? 5.629 -9.211 10.711 1 84.75 105 GLY B N 1
ATOM 1630 C CA . GLY B 1 105 ? 7.043 -9.344 11.023 1 84.75 105 GLY B CA 1
ATOM 1631 C C . GLY B 1 105 ? 7.941 -8.641 10.023 1 84.75 105 GLY B C 1
ATOM 1632 O O . GLY B 1 105 ? 8.789 -9.273 9.391 1 84.75 105 GLY B O 1
ATOM 1633 N N . LYS B 1 106 ? 7.734 -7.375 9.961 1 77.62 106 LYS B N 1
ATOM 1634 C CA . LYS B 1 106 ? 8.617 -6.664 9.039 1 77.62 106 LYS B CA 1
ATOM 1635 C C . LYS B 1 106 ? 10.078 -6.789 9.469 1 77.62 106 LYS B C 1
ATOM 1637 O O . LYS B 1 106 ? 10.406 -6.582 10.641 1 77.62 106 LYS B O 1
ATOM 1642 N N . VAL B 1 107 ? 10.836 -7.293 8.57 1 66 107 VAL B N 1
ATOM 1643 C CA . VAL B 1 107 ? 12.25 -7.508 8.867 1 66 107 VAL B CA 1
ATOM 1644 C C . VAL B 1 107 ? 13.008 -6.184 8.758 1 66 107 VAL B C 1
ATOM 1646 O O . VAL B 1 107 ? 12.938 -5.508 7.73 1 66 107 VAL B O 1
ATOM 1649 N N . MET B 1 108 ? 13.312 -5.594 9.727 1 56.41 108 MET B N 1
ATOM 1650 C CA . MET B 1 108 ? 14.055 -4.34 9.773 1 56.41 108 MET B CA 1
ATOM 1651 C C . MET B 1 108 ? 15.477 -4.527 9.242 1 56.41 108 MET B C 1
ATOM 1653 O O . MET B 1 108 ? 16.219 -5.391 9.727 1 56.41 108 MET B O 1
ATOM 1657 N N . HIS B 1 109 ? 15.695 -4.371 8.078 1 47.28 109 HIS B N 1
ATOM 1658 C CA . HIS B 1 109 ? 17.109 -4.434 7.742 1 47.28 109 HIS B CA 1
ATOM 1659 C C . HIS B 1 109 ? 17.812 -3.123 8.078 1 47.28 109 HIS B C 1
ATOM 1661 O O . HIS B 1 109 ? 17.203 -2.057 8.055 1 47.28 109 HIS B O 1
#

Nearest PDB structures (foldseek):
  7c00-assembly1_A  TM=8.952E-01  e=7.331E-10  Homo sapiens
  6sa4-assembly1_A  TM=8.891E-01  e=1.126E-09  Homo sapiens
  6san-assembly1_B  TM=8.900E-01  e=3.399E-09  Homo sapiens
  6sa5-assembly1_A  TM=8.883E-01  e=4.344E-09  Homo sapiens
  8xmp-assembly1_F  TM=8.556E-01  e=1.482E-08  Homo sapiens

Foldseek 3Di:
DKDWDWDDDDPDQKTFIWIDDPNDIAFEALDPQWFQLLQLLRQVLVQFPGWDGKAQFDQDDDDPFHAWYNWHHPNPDNHSVPTDIDGGPPDPRDPRRTMITHTHHRHDD/DKDWDWDDDDPDQKTFIWIDDPNDIAFAALDPQWFQLLQLLRQVLVQFPGWPGKAQFDPDDDDPWHAWYNWHHPNPDNHSVPTDIDGGPPDPRDPRRTMITHTHHRHDD